Protein AF-0000000082431273 (afdb_homodimer)

Secondary structure (DSSP, 8-state):
-HHHHHHHHH----S-S-HHHHHHHHHHHHHHHHHTT--B-HHHHHHHHHHHS-GGGHHHHHHHHH-SSPPPHHHHHHHHHHHHHHHHHHHHHHHHHHHS--------------------------HHHHHHHHHHHHHTT-/-HHHHHHHHH----S-S-HHHHHHHHHHHHHHHHHTT--B-HHHHHHHHHHHS-GGGHHHHHHHHH-SSPPPHHHHHHHHHHHHHHHHHHHHHHHHHHHS-------------------------THHHHHHHHHHHHHTT-

InterPro domains:
  IPR061502 Copia/RE1/RE2-like, N-terminal domain [PF14223] (3-92)

Foldseek 3Di:
DVVLVVVLQPDADPLPDQLLVSLVVSVVSQVVCVVVVNHDDQLNSLVSSLVRYDPLCVVVSLVQVPDPDGDGSVRSSVSVRVSSVVSVVVVVVVVVVVPPPPPPPPPPVPPPPPDDDPPPPPPPPPPPPRPPVVVPVVPVVD/DVVLVVVLQPDADPLPDQLLVSLVVSVVSQVVCVVVVNHDDQLNSLVSSLVRYDPLCVVVSLVQVPDPDGDGSVRSSVSVRVSSVVSVVVVVVVVVVVPPPPPPPPPPVPDDDPDDDDPPPPPPPPPPPPPPVVVVVVPVVD

Nearest PDB structures (foldseek):
  7nlg-assembly2_C-2  TM=7.685E-01  e=4.180E-03  Saccharomyces cerevisiae
  7nli-assembly1_B  TM=8.379E-01  e=1.579E-02  Saccharomyces cerevisiae
  7lgc-assembly2_B  TM=6.791E-01  e=3.069E-02  Homo sapiens
  8rb3-assembly1_A  TM=7.401E-01  e=1.447E-01  Mus musculus
  7nlg-assembly2_C-2  TM=7.686E-01  e=3.545E-03  Saccharomyces cerevisiae

Radius of gyration: 30.54 Å; Cα contacts (8 Å, |Δi|>4): 148; chains: 2; bounding box: 56×118×48 Å

Organism: Cannabis sativa (NCBI:txid3483)

Sequence (284 aa):
MTTLLGSLMNMKYKGQGNVREYIMKMHHIVSRLRTLKIELSDDVLVLMVLLTLPPEFNQFKISYNCQKEKWTLNELISHCVQEEERLKKDKTESAHLATTPKDKGKKRKFENEAAKGPVQISTWTCEERLCQISRMACKERYMTTLLGSLMNMKYKGQGNVREYIMKMHHIVSRLRTLKIELSDDVLVLMVLLTLPPEFNQFKISYNCQKEKWTLNELISHCVQEEERLKKDKTESAHLATTPKDKGKKRKFENEAAKGPVQISTWTCEERLCQISRMACKERY

pLDDT: mean 74.7, std 28.32, range [23.23, 98.58]

Structure (mmCIF, N/CA/C/O backbone):
data_AF-0000000082431273-model_v1
#
loop_
_entity.id
_entity.type
_entity.pdbx_description
1 polymer 'Uncharacterized protein'
#
loop_
_atom_site.group_PDB
_atom_site.id
_atom_site.type_symbol
_atom_site.label_atom_id
_atom_site.label_alt_id
_atom_site.label_comp_id
_atom_site.label_asym_id
_atom_site.label_entity_id
_atom_site.label_seq_id
_atom_site.pdbx_PDB_ins_code
_atom_site.Cartn_x
_atom_site.Cartn_y
_atom_site.Cartn_z
_atom_site.occupancy
_atom_site.B_iso_or_equiv
_atom_site.auth_seq_id
_atom_site.auth_comp_id
_atom_site.auth_asym_id
_atom_site.auth_atom_id
_atom_site.pdbx_PDB_model_num
ATOM 1 N N . MET A 1 1 ? 3.819 12.392 -8.745 1 69.61 1 MET A N 1
ATOM 2 C CA . MET A 1 1 ? 4.482 11.194 -8.238 1 69.61 1 MET A CA 1
ATOM 3 C C . MET A 1 1 ? 3.592 10.46 -7.241 1 69.61 1 MET A C 1
ATOM 5 O O . MET A 1 1 ? 3.345 9.261 -7.387 1 69.61 1 MET A O 1
ATOM 9 N N . THR A 1 2 ? 2.865 11.136 -6.348 1 80.39 2 THR A N 1
ATOM 10 C CA . THR A 1 2 ? 2.054 10.482 -5.327 1 80.39 2 THR A CA 1
ATOM 11 C C . THR A 1 2 ? 0.841 9.8 -5.955 1 80.39 2 THR A C 1
ATOM 13 O O . THR A 1 2 ? 0.377 8.77 -5.462 1 80.39 2 THR A O 1
ATOM 16 N N . THR A 1 3 ? 0.461 10.184 -7.158 1 86.88 3 THR A N 1
ATOM 17 C CA . THR A 1 3 ? -0.775 9.674 -7.743 1 86.88 3 THR A CA 1
ATOM 18 C C . THR A 1 3 ? -0.593 8.238 -8.225 1 86.88 3 THR A C 1
ATOM 20 O O . THR A 1 3 ? -1.452 7.385 -7.99 1 86.88 3 THR A O 1
ATOM 23 N N . LEU A 1 4 ? 0.554 7.956 -8.794 1 93.88 4 LEU A N 1
ATOM 24 C CA . LEU A 1 4 ? 0.772 6.63 -9.361 1 93.88 4 LEU A CA 1
ATOM 25 C C . LEU A 1 4 ? 0.937 5.588 -8.259 1 93.88 4 LEU A C 1
ATOM 27 O O . LEU A 1 4 ? 0.352 4.505 -8.331 1 93.88 4 LEU A O 1
ATOM 31 N N . LEU A 1 5 ? 1.676 5.958 -7.249 1 95.32 5 LEU A N 1
ATOM 32 C CA . LEU A 1 5 ? 1.827 5.052 -6.116 1 95.32 5 LEU A CA 1
ATOM 33 C C . LEU A 1 5 ? 0.494 4.842 -5.406 1 95.32 5 LEU A C 1
ATOM 35 O O . LEU A 1 5 ? 0.173 3.725 -4.996 1 95.32 5 LEU A O 1
ATOM 39 N N . GLY A 1 6 ? -0.3 5.943 -5.278 1 95.64 6 GLY A N 1
ATOM 40 C CA . GLY A 1 6 ? -1.63 5.83 -4.701 1 95.64 6 GLY A CA 1
ATOM 41 C C . GLY A 1 6 ? -2.535 4.885 -5.47 1 95.64 6 GLY A C 1
ATOM 42 O O . GLY A 1 6 ? -3.271 4.098 -4.872 1 95.64 6 GLY A O 1
ATOM 43 N N . SER A 1 7 ? -2.5 4.943 -6.771 1 95.92 7 SER A N 1
ATOM 44 C CA . SER A 1 7 ? -3.285 4.045 -7.611 1 95.92 7 SER A CA 1
ATOM 45 C C . SER A 1 7 ? -2.897 2.588 -7.377 1 95.92 7 SER A C 1
ATOM 47 O O . SER A 1 7 ? -3.765 1.723 -7.246 1 95.92 7 SER A O 1
ATOM 49 N N . LEU A 1 8 ? -1.584 2.335 -7.307 1 97.16 8 LEU A N 1
ATOM 50 C CA . LEU A 1 8 ? -1.08 0.986 -7.073 1 97.16 8 LEU A CA 1
ATOM 51 C C . LEU A 1 8 ? -1.574 0.446 -5.735 1 97.16 8 LEU A C 1
ATOM 53 O O . LEU A 1 8 ? -2.064 -0.683 -5.659 1 97.16 8 LEU A O 1
ATOM 57 N N . MET A 1 9 ? -1.476 1.297 -4.706 1 94.72 9 MET A N 1
ATOM 58 C CA . MET A 1 9 ? -1.808 0.885 -3.345 1 94.72 9 MET A CA 1
ATOM 59 C C . MET A 1 9 ? -3.308 0.647 -3.199 1 94.72 9 MET A C 1
ATOM 61 O O . MET A 1 9 ? -3.739 -0.097 -2.316 1 94.72 9 MET A O 1
ATOM 65 N N . ASN A 1 10 ? -4.086 1.183 -4.088 1 94.82 10 ASN A N 1
ATOM 66 C CA . ASN A 1 10 ? -5.538 1.103 -3.971 1 94.82 10 ASN A CA 1
ATOM 67 C C . ASN A 1 10 ? -6.119 0.048 -4.907 1 94.82 10 ASN A C 1
ATOM 69 O O . ASN A 1 10 ? -7.328 -0.189 -4.909 1 94.82 10 ASN A O 1
ATOM 73 N N . MET A 1 11 ? -5.337 -0.563 -5.689 1 96.14 11 MET A N 1
ATOM 74 C CA . MET A 1 11 ? -5.816 -1.594 -6.606 1 96.14 11 MET A CA 1
ATOM 75 C C . MET A 1 11 ? -6.327 -2.809 -5.84 1 96.14 11 MET A C 1
ATOM 77 O O . MET A 1 11 ? -5.735 -3.21 -4.837 1 96.14 11 MET A O 1
ATOM 81 N N . LYS A 1 12 ? -7.375 -3.407 -6.361 1 96.01 12 LYS A N 1
ATOM 82 C CA . LYS A 1 12 ? -7.959 -4.631 -5.819 1 96.01 12 LYS A CA 1
ATOM 83 C C . LYS A 1 12 ? -8.426 -5.559 -6.937 1 96.01 12 LYS A C 1
ATOM 85 O O . LYS A 1 12 ? -8.984 -5.103 -7.937 1 96.01 12 LYS A O 1
ATOM 90 N N . TYR A 1 13 ? -8.233 -6.789 -6.729 1 96.82 13 TYR A N 1
ATOM 91 C CA . TYR A 1 13 ? -8.786 -7.788 -7.636 1 96.82 13 TYR A CA 1
ATOM 92 C C . TYR A 1 13 ? -10.172 -8.23 -7.181 1 96.82 13 TYR A C 1
ATOM 94 O O . TYR A 1 13 ? -10.332 -8.753 -6.076 1 96.82 13 TYR A O 1
ATOM 102 N N . LYS A 1 14 ? -11.218 -8.068 -7.976 1 92.23 14 LYS A N 1
ATOM 103 C CA . LYS A 1 14 ? -12.6 -8.327 -7.583 1 92.23 14 LYS A CA 1
ATOM 104 C C . LYS A 1 14 ? -13.058 -9.703 -8.058 1 92.23 14 LYS A C 1
ATOM 106 O O . LYS A 1 14 ? -14.242 -10.033 -7.969 1 92.23 14 LYS A O 1
ATOM 111 N N . GLY A 1 15 ? -12.169 -10.478 -8.518 1 86.81 15 GLY A N 1
ATOM 112 C CA . GLY A 1 15 ? -12.543 -11.824 -8.922 1 86.81 15 GLY A CA 1
ATOM 113 C C . GLY A 1 15 ? -13.19 -11.878 -10.293 1 86.81 15 GLY A C 1
ATOM 114 O O . GLY A 1 15 ? -13.696 -12.923 -10.706 1 86.81 15 GLY A O 1
ATOM 115 N N . GLN A 1 16 ? -13.273 -10.718 -10.834 1 84.45 16 GLN A N 1
ATOM 116 C CA . GLN A 1 16 ? -13.841 -10.635 -12.175 1 84.45 16 GLN A CA 1
ATOM 117 C C . GLN A 1 16 ? -12.747 -10.471 -13.227 1 84.45 16 GLN A C 1
ATOM 119 O O . GLN A 1 16 ? -11.724 -9.832 -12.971 1 84.45 16 GLN A O 1
ATOM 124 N N . GLY A 1 17 ? -12.834 -11.279 -14.267 1 86.47 17 GLY A N 1
ATOM 125 C CA . GLY A 1 17 ? -11.87 -11.138 -15.347 1 86.47 17 GLY A CA 1
ATOM 126 C C . GLY A 1 17 ? -10.727 -12.132 -15.258 1 86.47 17 GLY A C 1
ATOM 127 O O . GLY A 1 17 ? -10.909 -13.255 -14.785 1 86.47 17 GLY A O 1
ATOM 128 N N . ASN A 1 18 ? -9.582 -11.755 -15.823 1 94.48 18 ASN A N 1
ATOM 129 C CA . ASN A 1 18 ? -8.37 -12.564 -15.897 1 94.48 18 ASN A CA 1
ATOM 130 C C . ASN A 1 18 ? -7.321 -12.094 -14.894 1 94.48 18 ASN A C 1
ATOM 132 O O . ASN A 1 18 ? -6.873 -10.947 -14.948 1 94.48 18 ASN A O 1
ATOM 136 N N . VAL A 1 19 ? -6.984 -12.957 -13.942 1 97.49 19 VAL A N 1
ATOM 137 C CA . VAL A 1 19 ? -6.047 -12.623 -12.874 1 97.49 19 VAL A CA 1
ATOM 138 C C . VAL A 1 19 ? -4.685 -12.278 -13.471 1 97.49 19 VAL A C 1
ATOM 140 O O . VAL A 1 19 ? -3.971 -11.418 -12.95 1 97.49 19 VAL A O 1
ATOM 143 N N . ARG A 1 20 ? -4.265 -12.968 -14.532 1 97.68 20 ARG A N 1
ATOM 144 C CA . ARG A 1 20 ? -3.002 -12.66 -15.196 1 97.68 20 ARG A CA 1
ATOM 145 C C . ARG A 1 20 ? -2.976 -11.214 -15.679 1 97.68 20 ARG A C 1
ATOM 147 O O . ARG A 1 20 ? -1.985 -10.507 -15.484 1 97.68 20 ARG A O 1
ATOM 154 N N . GLU A 1 21 ? -4.025 -10.741 -16.313 1 97.29 21 GLU A N 1
ATOM 155 C CA . GLU A 1 21 ? -4.119 -9.369 -16.801 1 97.29 21 GLU A CA 1
ATOM 156 C C . GLU A 1 21 ? -4.046 -8.368 -15.651 1 97.29 21 GLU A C 1
ATOM 158 O O . GLU A 1 21 ? -3.407 -7.321 -15.772 1 97.29 21 GLU A O 1
ATOM 163 N N . TYR A 1 22 ? -4.756 -8.673 -14.605 1 98.04 22 TYR A N 1
ATOM 164 C CA . TYR A 1 22 ? -4.752 -7.824 -13.42 1 98.04 22 TYR A CA 1
ATOM 165 C C . TYR A 1 22 ? -3.338 -7.651 -12.878 1 98.04 22 TYR A C 1
ATOM 167 O O . TYR A 1 22 ? -2.895 -6.527 -12.629 1 98.04 22 TYR A O 1
ATOM 175 N N . ILE A 1 23 ? -2.578 -8.759 -12.727 1 98.57 23 ILE A N 1
ATOM 176 C CA . ILE A 1 23 ? -1.227 -8.732 -12.177 1 98.57 23 ILE A CA 1
ATOM 177 C C . ILE A 1 23 ? -0.3 -7.973 -13.123 1 98.57 23 ILE A C 1
ATOM 179 O O . ILE A 1 23 ? 0.569 -7.219 -12.679 1 98.57 23 ILE A O 1
ATOM 183 N N . MET A 1 24 ? -0.495 -8.146 -14.399 1 98.05 24 MET A N 1
ATOM 184 C CA . MET A 1 24 ? 0.324 -7.446 -15.385 1 98.05 24 MET A CA 1
ATOM 185 C C . MET A 1 24 ? 0.082 -5.942 -15.324 1 98.05 24 MET A C 1
ATOM 187 O O . MET A 1 24 ? 1.002 -5.151 -15.542 1 98.05 24 MET A O 1
ATOM 191 N N . LYS A 1 25 ? -1.161 -5.561 -15.072 1 97.9 25 LYS A N 1
ATOM 192 C CA . LYS A 1 25 ? -1.462 -4.145 -14.883 1 97.9 25 LYS A CA 1
ATOM 193 C C . LYS A 1 25 ? -0.701 -3.576 -13.688 1 97.9 25 LYS A C 1
ATOM 195 O O . LYS A 1 25 ? -0.125 -2.49 -13.773 1 97.9 25 LYS A O 1
ATOM 200 N N . MET A 1 26 ? -0.697 -4.308 -12.545 1 98.29 26 MET A N 1
ATOM 201 C CA . MET A 1 26 ? 0.074 -3.89 -11.378 1 98.29 26 MET A CA 1
ATOM 202 C C . MET A 1 26 ? 1.558 -3.788 -11.714 1 98.29 26 MET A C 1
ATOM 204 O O . MET A 1 26 ? 2.219 -2.819 -11.338 1 98.29 26 MET A O 1
ATOM 208 N N . HIS A 1 27 ? 2.059 -4.775 -12.405 1 98.43 27 HIS A N 1
ATOM 209 C CA . HIS A 1 27 ? 3.464 -4.807 -12.795 1 98.43 27 HIS A CA 1
ATOM 210 C C . HIS A 1 27 ? 3.822 -3.605 -13.662 1 98.43 27 HIS A C 1
ATOM 212 O O . HIS A 1 27 ? 4.905 -3.032 -13.52 1 98.43 27 HIS A O 1
ATOM 218 N N . HIS A 1 28 ? 2.897 -3.232 -14.537 1 98.11 28 HIS A N 1
ATOM 219 C CA . HIS A 1 28 ? 3.112 -2.081 -15.405 1 98.11 28 HIS A CA 1
ATOM 220 C C . HIS A 1 28 ? 3.195 -0.79 -14.598 1 98.11 28 HIS A C 1
ATOM 222 O O . HIS A 1 28 ? 4.044 0.063 -14.868 1 98.11 28 HIS A O 1
ATOM 228 N N . ILE A 1 29 ? 2.344 -0.627 -13.672 1 98 29 ILE A N 1
ATOM 229 C CA . ILE A 1 29 ? 2.381 0.553 -12.815 1 98 29 ILE A CA 1
ATOM 230 C C . ILE A 1 29 ? 3.706 0.6 -12.058 1 98 29 ILE A C 1
ATOM 232 O O . ILE A 1 29 ? 4.34 1.654 -11.969 1 98 29 ILE A O 1
ATOM 236 N N . VAL A 1 30 ? 4.169 -0.558 -11.565 1 97.55 30 VAL A N 1
ATOM 237 C CA . VAL A 1 30 ? 5.429 -0.627 -10.833 1 97.55 30 VAL A CA 1
ATOM 238 C C . VAL A 1 30 ? 6.586 -0.251 -11.757 1 97.55 30 VAL A C 1
ATOM 240 O O . VAL A 1 30 ? 7.514 0.45 -11.347 1 97.55 30 VAL A O 1
ATOM 243 N N . SER A 1 31 ? 6.533 -0.697 -12.951 1 97.27 31 SER A N 1
ATOM 244 C CA . SER A 1 31 ? 7.563 -0.361 -13.928 1 97.27 31 SER A CA 1
ATOM 245 C C . SER A 1 31 ? 7.605 1.14 -14.192 1 97.27 31 SER A C 1
ATOM 247 O O . SER A 1 31 ? 8.684 1.724 -14.317 1 97.27 31 SER A O 1
ATOM 249 N N . ARG A 1 32 ? 6.465 1.752 -14.264 1 96.61 32 ARG A N 1
ATOM 250 C CA . ARG A 1 32 ? 6.383 3.197 -14.454 1 96.61 32 ARG A CA 1
ATOM 251 C C . ARG A 1 32 ? 6.92 3.94 -13.235 1 96.61 32 ARG A C 1
ATOM 253 O O . ARG A 1 32 ? 7.578 4.973 -13.372 1 96.61 32 ARG A O 1
ATOM 260 N N . LEU A 1 33 ? 6.657 3.414 -12.082 1 96.08 33 LEU A N 1
ATOM 261 C CA . LEU A 1 33 ? 7.185 3.995 -10.853 1 96.08 33 LEU A CA 1
ATOM 262 C C . LEU A 1 33 ? 8.709 3.956 -10.843 1 96.08 33 LEU A C 1
ATOM 264 O O . LEU A 1 33 ? 9.356 4.921 -10.43 1 96.08 33 LEU A O 1
ATOM 268 N N . ARG A 1 34 ? 9.29 2.889 -11.324 1 94.85 34 ARG A N 1
ATOM 269 C CA . ARG A 1 34 ? 10.741 2.738 -11.383 1 94.85 34 ARG A CA 1
ATOM 270 C C . ARG A 1 34 ? 11.364 3.792 -12.291 1 94.85 34 ARG A C 1
ATOM 272 O O . ARG A 1 34 ? 12.467 4.275 -12.024 1 94.85 34 ARG A O 1
ATOM 279 N N . THR A 1 35 ? 10.662 4.152 -13.348 1 95 35 THR A N 1
ATOM 280 C CA . THR A 1 35 ? 11.151 5.195 -14.243 1 95 35 THR A CA 1
ATOM 281 C C . THR A 1 35 ? 11.159 6.55 -13.541 1 95 35 THR A C 1
ATOM 283 O O . THR A 1 35 ? 11.888 7.459 -13.943 1 95 35 THR A O 1
ATOM 286 N N . LEU A 1 36 ? 10.333 6.677 -12.504 1 91.52 36 LEU A N 1
ATOM 287 C CA . LEU A 1 36 ? 10.264 7.894 -11.703 1 91.52 36 LEU A CA 1
ATOM 288 C C . LEU A 1 36 ? 11.162 7.787 -10.475 1 91.52 36 LEU A C 1
ATOM 290 O O . LEU A 1 36 ? 11.025 8.569 -9.531 1 91.52 36 LEU A O 1
ATOM 294 N N . LYS A 1 37 ? 12.017 6.673 -10.439 1 91.95 37 LYS A N 1
ATOM 295 C CA . LYS A 1 37 ? 13.021 6.439 -9.405 1 91.95 37 LYS A CA 1
ATOM 296 C C . LYS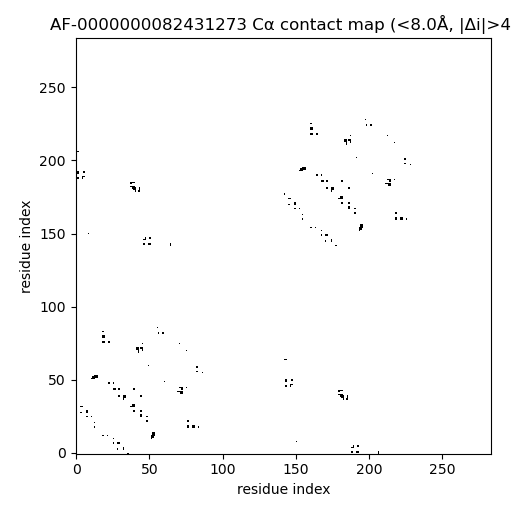 A 1 37 ? 12.37 6.007 -8.094 1 91.95 37 LYS A C 1
ATOM 298 O O . LYS A 1 37 ? 12.918 6.241 -7.015 1 91.95 37 LYS A O 1
ATOM 303 N N . ILE A 1 38 ? 11.151 5.562 -8.149 1 93.19 38 ILE A N 1
ATOM 304 C CA . ILE A 1 38 ? 10.483 4.897 -7.035 1 93.19 38 ILE A CA 1
ATOM 305 C C . ILE A 1 38 ? 10.633 3.383 -7.173 1 93.19 38 ILE A C 1
ATOM 307 O O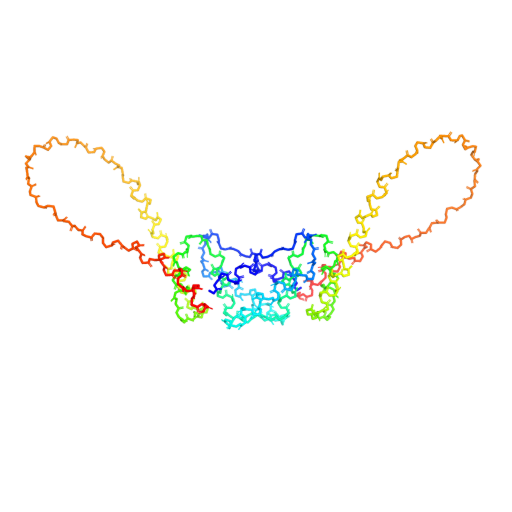 . ILE A 1 38 ? 9.921 2.752 -7.958 1 93.19 38 ILE A O 1
ATOM 311 N N . GLU A 1 39 ? 11.492 2.89 -6.356 1 92.86 39 GLU A N 1
ATOM 312 C CA . GLU A 1 39 ? 11.868 1.494 -6.556 1 92.86 39 GLU A CA 1
ATOM 313 C C . GLU A 1 39 ? 11.068 0.571 -5.641 1 92.86 39 GLU A C 1
ATOM 315 O O . GLU A 1 39 ? 11.183 0.652 -4.416 1 92.86 39 GLU A O 1
ATOM 320 N N . LEU A 1 40 ? 10.252 -0.219 -6.185 1 94.93 40 LEU A N 1
ATOM 321 C CA . LEU A 1 40 ? 9.557 -1.329 -5.541 1 94.93 40 LEU A CA 1
ATOM 322 C C . LEU A 1 40 ? 10.081 -2.667 -6.052 1 94.93 40 LEU A C 1
ATOM 324 O O . LEU A 1 40 ? 10.12 -2.903 -7.261 1 94.93 40 LEU A O 1
ATOM 328 N N . SER A 1 41 ? 10.507 -3.478 -5.196 1 94.49 41 SER A N 1
ATOM 329 C CA . SER A 1 41 ? 11.038 -4.778 -5.593 1 94.49 41 SER A CA 1
ATOM 330 C C . SER A 1 41 ? 9.93 -5.696 -6.1 1 94.49 41 SER A C 1
ATOM 332 O O . SER A 1 41 ? 8.755 -5.489 -5.79 1 94.49 41 SER A O 1
ATOM 334 N N . ASP A 1 42 ? 10.398 -6.691 -6.802 1 94.19 42 ASP A N 1
ATOM 335 C CA . ASP A 1 42 ? 9.44 -7.685 -7.276 1 94.19 42 ASP A CA 1
ATOM 336 C C . ASP A 1 42 ? 8.842 -8.47 -6.111 1 94.19 42 ASP A C 1
ATOM 338 O O . ASP A 1 42 ? 7.683 -8.886 -6.167 1 94.19 42 ASP A O 1
ATOM 342 N N . ASP A 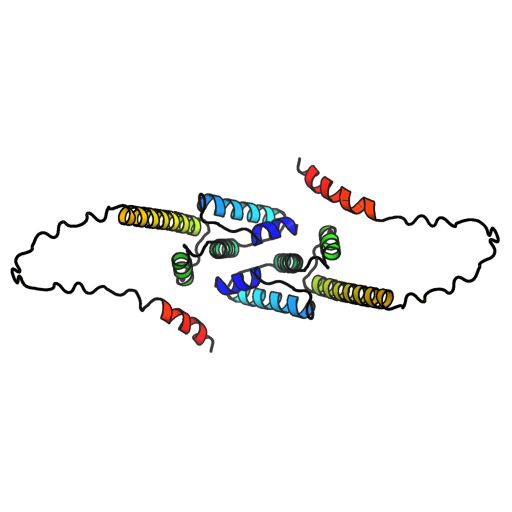1 43 ? 9.604 -8.617 -5.066 1 94.2 43 ASP A N 1
ATOM 343 C CA . ASP A 1 43 ? 9.109 -9.289 -3.869 1 94.2 43 ASP A CA 1
ATOM 344 C C . ASP A 1 43 ? 7.939 -8.524 -3.253 1 94.2 43 ASP A C 1
ATOM 346 O O . ASP A 1 43 ? 6.945 -9.126 -2.841 1 94.2 43 ASP A O 1
ATOM 350 N N . VAL A 1 44 ? 8.077 -7.238 -3.24 1 96.08 44 VAL A N 1
ATOM 351 C CA . VAL A 1 44 ? 7.018 -6.394 -2.699 1 96.08 44 VAL A CA 1
ATOM 352 C C . VAL A 1 44 ? 5.787 -6.468 -3.6 1 96.08 44 VAL A C 1
ATOM 354 O O . VAL A 1 44 ? 4.657 -6.555 -3.113 1 96.08 44 VAL A O 1
ATOM 357 N N . LEU A 1 45 ? 5.978 -6.476 -4.893 1 97.26 45 LEU A N 1
ATOM 358 C CA . LEU A 1 45 ? 4.871 -6.591 -5.836 1 97.26 45 LEU A CA 1
ATOM 359 C C . LEU A 1 45 ? 4.116 -7.901 -5.631 1 97.26 45 LEU A C 1
ATOM 361 O O . LEU A 1 45 ? 2.883 -7.917 -5.622 1 97.26 45 LEU A O 1
ATOM 365 N N . VAL A 1 46 ? 4.83 -8.974 -5.455 1 97.36 46 VAL A N 1
ATOM 366 C CA . VAL A 1 46 ? 4.227 -10.283 -5.229 1 97.36 46 VAL A CA 1
ATOM 367 C C . VAL A 1 46 ? 3.336 -10.235 -3.989 1 97.36 46 VAL A C 1
ATOM 369 O O . VAL A 1 46 ? 2.189 -10.687 -4.023 1 97.36 46 VAL A O 1
ATOM 372 N N . LEU A 1 47 ? 3.857 -9.715 -2.944 1 96.45 47 LEU A N 1
ATOM 373 C CA . LEU A 1 47 ? 3.106 -9.607 -1.698 1 96.45 47 LEU A CA 1
ATOM 374 C C . LEU A 1 47 ? 1.892 -8.701 -1.871 1 96.45 47 LEU A C 1
ATOM 376 O O . LEU A 1 47 ? 0.811 -8.998 -1.358 1 96.45 47 LEU A O 1
ATOM 380 N N . MET A 1 48 ? 2.072 -7.653 -2.613 1 97.44 48 MET A N 1
ATOM 381 C CA . MET A 1 48 ? 0.96 -6.738 -2.857 1 97.44 48 MET A CA 1
ATOM 382 C C . MET A 1 48 ? -0.156 -7.432 -3.631 1 97.44 48 MET A C 1
ATOM 384 O O . MET A 1 48 ? -1.335 -7.257 -3.321 1 97.44 48 MET A O 1
ATOM 388 N N . VAL A 1 49 ? 0.203 -8.148 -4.642 1 98 49 VAL A N 1
ATOM 389 C CA . VAL A 1 49 ? -0.788 -8.901 -5.403 1 98 49 VAL A CA 1
ATOM 390 C C . VAL A 1 49 ? -1.572 -9.818 -4.466 1 98 49 VAL A C 1
ATOM 392 O O . VAL A 1 49 ? -2.805 -9.834 -4.491 1 98 49 VAL A O 1
ATOM 395 N N . LEU A 1 50 ? -0.903 -10.542 -3.615 1 97 50 LEU A N 1
ATOM 396 C CA . LEU A 1 50 ? -1.533 -11.471 -2.683 1 97 50 LEU A CA 1
ATOM 397 C C . LEU A 1 50 ? -2.515 -10.744 -1.77 1 97 50 LEU A C 1
ATOM 399 O O . LEU A 1 50 ? -3.604 -11.252 -1.492 1 97 50 LEU A O 1
ATOM 403 N N . LEU A 1 51 ? -2.167 -9.577 -1.382 1 95.93 51 LEU A N 1
ATOM 404 C CA . LEU A 1 51 ? -2.983 -8.8 -0.455 1 95.93 51 LEU A CA 1
ATOM 405 C C . LEU A 1 51 ? -4.243 -8.285 -1.141 1 95.93 51 LEU A C 1
ATOM 407 O O . LEU A 1 51 ? -5.23 -7.962 -0.475 1 95.93 51 LEU A O 1
ATOM 411 N N . THR A 1 52 ? -4.238 -8.195 -2.461 1 96.99 52 THR A N 1
ATOM 412 C CA . THR A 1 52 ? -5.357 -7.613 -3.195 1 96.99 52 THR A CA 1
ATOM 413 C C . THR A 1 52 ? -6.346 -8.694 -3.621 1 96.99 52 THR A C 1
ATOM 415 O O . THR A 1 52 ? -7.446 -8.388 -4.084 1 96.99 52 THR A O 1
ATOM 418 N N . LEU A 1 53 ? -6.003 -9.917 -3.505 1 97.06 53 LEU A N 1
ATOM 419 C CA . LEU A 1 53 ? -6.863 -11.025 -3.908 1 97.06 53 LEU A CA 1
ATOM 420 C C . LEU A 1 53 ? -8.021 -11.198 -2.931 1 97.06 53 LEU A C 1
ATOM 422 O O . LEU A 1 53 ? -7.842 -11.058 -1.719 1 97.06 53 LEU A O 1
ATOM 426 N N . PRO A 1 54 ? -9.198 -11.513 -3.409 1 96.02 54 PRO A N 1
ATOM 427 C CA . PRO A 1 54 ? -10.384 -11.666 -2.563 1 96.02 54 PRO A CA 1
ATOM 428 C C . PRO A 1 54 ? -10.328 -12.917 -1.689 1 96.02 54 PRO A C 1
ATOM 430 O O . PRO A 1 54 ? -9.418 -13.737 -1.836 1 96.02 54 PRO A O 1
ATOM 433 N N . PRO A 1 55 ? -11.252 -13.098 -0.782 1 95.39 55 PRO A N 1
ATOM 434 C CA . PRO A 1 55 ? -11.245 -14.186 0.199 1 95.39 55 PRO A CA 1
ATOM 435 C C . PRO A 1 55 ? -11.306 -15.567 -0.451 1 95.39 55 PRO A C 1
ATOM 437 O O . PRO A 1 55 ? -10.858 -16.552 0.142 1 95.39 55 PRO A O 1
ATOM 440 N N . GLU A 1 56 ? -11.814 -15.656 -1.643 1 94.47 56 GLU A N 1
ATOM 441 C CA . GLU A 1 56 ? -11.856 -16.934 -2.347 1 94.47 56 GLU A CA 1
ATOM 442 C C . GLU A 1 56 ? -10.455 -17.513 -2.523 1 94.47 56 GLU A C 1
ATOM 444 O O . GLU A 1 56 ? -10.297 -18.719 -2.723 1 94.47 56 GLU A O 1
ATOM 449 N N . PHE A 1 57 ? -9.445 -16.629 -2.395 1 95.62 57 PHE A N 1
ATOM 450 C CA . PHE A 1 57 ? -8.062 -17.047 -2.595 1 95.62 57 PHE A CA 1
ATOM 451 C C . PHE A 1 57 ? -7.369 -17.281 -1.259 1 95.62 57 PHE A C 1
ATOM 453 O O . PHE A 1 57 ? -6.142 -17.389 -1.2 1 95.62 57 PHE A O 1
ATOM 460 N N . ASN A 1 58 ? -8.035 -17.356 -0.161 1 95.18 58 ASN A N 1
ATOM 461 C CA . ASN A 1 58 ? -7.407 -17.411 1.154 1 95.18 58 ASN A CA 1
ATOM 462 C C . ASN A 1 58 ? -6.554 -18.666 1.316 1 95.18 58 ASN A C 1
ATOM 464 O O . ASN A 1 58 ? -5.479 -18.618 1.917 1 95.18 58 ASN A O 1
ATOM 468 N N . GLN A 1 59 ? -7.075 -19.813 0.832 1 93.6 59 GLN A N 1
ATOM 469 C CA . GLN A 1 59 ? -6.274 -21.031 0.886 1 93.6 59 GLN A CA 1
ATOM 470 C C . GLN A 1 59 ? -4.976 -20.871 0.099 1 93.6 59 GLN A C 1
ATOM 472 O O . GLN A 1 59 ? -3.923 -21.352 0.522 1 93.6 59 GLN A O 1
ATOM 477 N N . PHE A 1 60 ? -5.065 -20.263 -1.009 1 95.51 60 PHE A N 1
ATOM 478 C CA . PHE A 1 60 ? -3.917 -19.955 -1.854 1 95.51 60 PHE A CA 1
ATOM 479 C C . PHE A 1 60 ? -2.91 -19.09 -1.105 1 95.51 60 PHE A C 1
ATOM 481 O O . PHE A 1 60 ? -1.708 -19.365 -1.131 1 95.51 60 PHE A O 1
ATOM 488 N N . LYS A 1 61 ? -3.35 -18.063 -0.442 1 94.63 61 LYS A N 1
ATOM 489 C CA . LYS A 1 61 ? -2.5 -17.164 0.333 1 94.63 61 LYS A CA 1
ATOM 490 C C . LYS A 1 61 ? -1.812 -17.907 1.475 1 94.63 61 LYS A C 1
ATOM 492 O O . LYS A 1 61 ? -0.631 -17.68 1.748 1 94.63 61 LYS A O 1
ATOM 497 N N . ILE A 1 62 ? -2.541 -18.762 2.132 1 92.94 62 ILE A N 1
ATOM 498 C CA . ILE A 1 62 ? -1.99 -19.562 3.22 1 92.94 62 ILE A CA 1
ATOM 499 C C . ILE A 1 62 ? -0.881 -20.466 2.686 1 92.94 62 ILE A C 1
ATOM 501 O O . ILE A 1 62 ? 0.183 -20.582 3.299 1 92.94 62 ILE A O 1
ATOM 505 N N . SER A 1 63 ? -1.132 -21.09 1.504 1 92.65 63 SER A N 1
ATOM 506 C CA . SER A 1 63 ? -0.125 -21.932 0.865 1 92.65 63 SER A CA 1
ATOM 507 C C . SER A 1 63 ? 1.161 -21.155 0.604 1 92.65 63 SER A C 1
ATOM 509 O O . SER A 1 63 ? 2.259 -21.665 0.837 1 92.65 63 SER A O 1
ATOM 511 N N . TYR A 1 64 ? 1.005 -19.956 0.162 1 94.31 64 TYR A N 1
ATOM 512 C CA . TYR A 1 64 ? 2.181 -19.127 -0.077 1 94.31 64 TYR A CA 1
ATOM 513 C C . TYR A 1 64 ? 2.941 -18.872 1.219 1 94.31 64 TYR A C 1
ATOM 515 O O . TYR A 1 64 ? 4.17 -18.966 1.254 1 94.31 64 TYR A O 1
ATOM 523 N N . ASN A 1 65 ? 2.256 -18.512 2.246 1 88.9 65 ASN A N 1
ATOM 524 C CA . ASN A 1 65 ? 2.883 -18.179 3.52 1 88.9 65 ASN A CA 1
ATOM 525 C C . ASN A 1 65 ? 3.595 -19.385 4.126 1 88.9 65 ASN A C 1
ATOM 527 O O . ASN A 1 65 ? 4.535 -19.229 4.907 1 88.9 65 ASN A O 1
ATOM 531 N N . CYS A 1 66 ? 3.204 -20.535 3.686 1 87.35 66 CYS A N 1
ATOM 532 C CA . CYS A 1 66 ? 3.772 -21.764 4.228 1 87.35 66 CYS A CA 1
ATOM 533 C C . CYS A 1 66 ? 4.984 -22.209 3.418 1 87.35 66 CYS A C 1
ATOM 535 O O . CYS A 1 66 ? 5.727 -23.097 3.84 1 87.35 66 CYS A O 1
ATOM 537 N N . GLN A 1 67 ? 5.123 -21.551 2.402 1 86.54 67 GLN A N 1
ATOM 538 C CA . GLN A 1 67 ? 6.251 -21.896 1.542 1 86.54 67 GLN A CA 1
ATOM 539 C C . GLN A 1 67 ? 7.546 -21.276 2.059 1 86.54 67 GLN A C 1
ATOM 541 O O . GLN A 1 67 ? 7.551 -20.136 2.53 1 86.54 67 GLN A O 1
ATOM 546 N N . LYS A 1 68 ? 8.6 -21.942 1.925 1 84.82 68 LYS A N 1
ATOM 547 C CA . LYS A 1 68 ? 9.902 -21.462 2.38 1 84.82 68 LYS A CA 1
ATOM 548 C C . LYS A 1 68 ? 10.513 -20.492 1.374 1 84.82 68 LYS A C 1
ATOM 550 O O . LYS A 1 68 ? 11.095 -19.475 1.758 1 84.82 68 LYS A O 1
ATOM 555 N N . GLU A 1 69 ? 10.303 -20.881 0.08 1 89.8 69 GLU A N 1
ATOM 556 C CA . GLU A 1 69 ? 10.9 -20.059 -0.969 1 89.8 69 GLU A CA 1
ATOM 557 C C . GLU A 1 69 ? 9.912 -19.016 -1.483 1 89.8 69 GLU A C 1
ATOM 559 O O . GLU A 1 69 ? 8.723 -19.303 -1.638 1 89.8 69 GLU A O 1
ATOM 564 N N . LYS A 1 70 ? 10.422 -17.865 -1.766 1 91.25 70 LYS A N 1
ATOM 565 C CA . LYS A 1 70 ? 9.616 -16.802 -2.36 1 91.25 70 LYS A CA 1
ATOM 566 C C . LYS A 1 70 ? 9.39 -17.051 -3.848 1 91.25 70 LYS A C 1
ATOM 568 O O . LYS A 1 70 ? 10.294 -17.507 -4.552 1 91.25 70 LYS A O 1
ATOM 573 N N . TRP A 1 71 ? 8.166 -16.756 -4.266 1 94.9 71 TRP A N 1
ATOM 574 C CA . TRP A 1 71 ? 7.848 -16.888 -5.684 1 94.9 71 TRP A CA 1
ATOM 575 C C . TRP A 1 71 ? 8.372 -15.693 -6.473 1 94.9 71 TRP A C 1
ATOM 577 O O . TRP A 1 71 ? 8.351 -14.561 -5.985 1 94.9 71 TRP A O 1
ATOM 587 N N . THR A 1 72 ? 8.835 -15.961 -7.699 1 96.4 72 THR A N 1
ATOM 588 C CA . THR A 1 72 ? 8.987 -14.895 -8.684 1 96.4 72 THR A CA 1
ATOM 589 C C . THR A 1 72 ? 7.624 -14.406 -9.166 1 96.4 72 THR A C 1
ATOM 591 O O . THR A 1 72 ? 6.606 -15.062 -8.936 1 96.4 72 THR A O 1
ATOM 594 N N . LEU A 1 73 ? 7.642 -13.371 -9.868 1 97.51 73 LEU A N 1
ATOM 595 C CA . LEU A 1 73 ? 6.397 -12.844 -10.415 1 97.51 73 LEU A CA 1
ATOM 596 C C . LEU A 1 73 ? 5.768 -13.837 -11.388 1 97.51 73 LEU A C 1
ATOM 598 O O . LEU A 1 73 ? 4.552 -14.041 -11.374 1 97.51 73 LEU A O 1
ATOM 602 N N . ASN A 1 74 ? 6.573 -14.479 -12.249 1 97.97 74 ASN A N 1
ATOM 603 C CA . ASN A 1 74 ? 6.066 -15.451 -13.211 1 97.97 74 ASN A CA 1
ATOM 604 C C . ASN A 1 74 ? 5.477 -16.675 -12.514 1 97.97 74 ASN A C 1
ATOM 606 O O . ASN A 1 74 ? 4.45 -17.203 -12.942 1 97.97 74 ASN A O 1
ATOM 610 N N . GLU A 1 75 ? 6.122 -17.127 -11.468 1 97.35 75 GLU A N 1
ATOM 611 C CA . GLU A 1 75 ? 5.584 -18.235 -10.684 1 97.35 75 GLU A CA 1
ATOM 612 C C . GLU A 1 75 ? 4.257 -17.856 -10.033 1 97.35 75 GLU A C 1
ATOM 614 O O . GLU A 1 75 ? 3.302 -18.636 -10.057 1 97.35 75 GLU A O 1
ATOM 619 N N . LEU A 1 76 ? 4.188 -16.667 -9.472 1 97.86 76 LEU A N 1
ATOM 620 C CA . LEU A 1 76 ? 2.944 -16.187 -8.88 1 97.86 76 LEU A CA 1
ATOM 621 C C . LEU A 1 76 ? 1.817 -16.188 -9.908 1 97.86 76 LEU A C 1
ATOM 623 O O . LEU A 1 76 ? 0.714 -16.661 -9.626 1 97.86 76 LEU A O 1
ATOM 627 N N . ILE A 1 77 ? 2.091 -15.645 -11.088 1 98.37 77 ILE A N 1
ATOM 628 C CA . ILE A 1 77 ? 1.094 -15.59 -12.152 1 98.37 77 ILE A CA 1
ATOM 629 C C . ILE A 1 77 ? 0.6 -16.999 -12.47 1 98.37 77 ILE A C 1
ATOM 631 O O . ILE A 1 77 ? -0.607 -17.243 -12.526 1 98.37 77 ILE A O 1
ATOM 635 N N . SER A 1 78 ? 1.534 -17.921 -12.642 1 98.22 78 SER A N 1
ATOM 636 C CA . SER A 1 78 ? 1.184 -19.301 -12.964 1 98.22 78 SER A CA 1
ATOM 637 C C . SER A 1 78 ? 0.292 -19.911 -11.888 1 98.22 78 SER A C 1
ATOM 639 O O . SER A 1 78 ? -0.736 -20.516 -12.196 1 98.22 78 SER A O 1
ATOM 641 N N . HIS A 1 79 ? 0.661 -19.712 -10.6 1 97.63 79 HIS A N 1
ATOM 642 C CA . HIS A 1 79 ? -0.108 -20.258 -9.487 1 97.63 79 HIS A CA 1
ATOM 643 C C . HIS A 1 79 ? -1.481 -19.599 -9.391 1 97.63 79 HIS A C 1
ATOM 645 O O . HIS A 1 79 ? -2.478 -20.27 -9.115 1 97.63 79 HIS A O 1
ATOM 651 N N . CYS A 1 80 ? -1.57 -18.322 -9.645 1 98.01 80 CYS A N 1
ATOM 652 C CA . CYS A 1 80 ? -2.837 -17.601 -9.58 1 98.01 80 CYS A CA 1
ATOM 653 C C . CYS A 1 80 ? -3.783 -18.059 -10.684 1 98.01 80 CYS A C 1
ATOM 655 O O . CYS A 1 80 ? -4.979 -18.236 -10.448 1 98.01 80 CYS A O 1
ATOM 657 N N . VAL A 1 81 ? -3.206 -18.258 -11.901 1 97.78 81 VAL A N 1
ATOM 658 C CA . VAL A 1 81 ? -4.008 -18.727 -13.026 1 97.78 81 VAL A CA 1
ATOM 659 C C . VAL A 1 81 ? -4.563 -20.117 -12.722 1 97.78 81 VAL A C 1
ATOM 661 O O . VAL A 1 81 ? -5.737 -20.393 -12.98 1 97.78 81 VAL A O 1
ATOM 664 N N . GLN A 1 82 ? -3.751 -20.972 -12.178 1 97.08 82 GLN A N 1
ATOM 665 C CA . GLN A 1 82 ? -4.186 -22.309 -11.789 1 97.08 82 GLN A CA 1
ATOM 666 C C . GLN A 1 82 ? -5.279 -22.244 -10.726 1 97.08 82 GLN A C 1
ATOM 668 O O . GLN A 1 82 ? -6.271 -22.972 -10.803 1 97.08 82 GLN A O 1
ATOM 673 N N . GLU A 1 83 ? -5.072 -21.387 -9.702 1 96.87 83 GLU A N 1
ATOM 674 C CA . GLU A 1 83 ? -6.051 -21.229 -8.629 1 96.87 83 GLU A CA 1
ATOM 675 C C . GLU A 1 83 ? -7.367 -20.668 -9.161 1 96.87 83 GLU A C 1
ATOM 677 O O . GLU A 1 83 ? -8.444 -21.092 -8.738 1 96.87 83 GLU A O 1
ATOM 682 N N . GLU A 1 84 ? -7.26 -19.752 -10.046 1 96.15 84 GLU A N 1
ATOM 683 C CA . GLU A 1 84 ? -8.45 -19.183 -10.671 1 96.15 84 GLU A CA 1
ATOM 684 C C . GLU A 1 84 ? -9.258 -20.255 -11.397 1 96.15 84 GLU A C 1
ATOM 686 O O . GLU A 1 84 ? -10.487 -20.283 -11.304 1 96.15 84 GLU A O 1
ATOM 691 N N . GLU A 1 85 ? -8.585 -21.145 -12.176 1 95.18 85 GLU A N 1
ATOM 692 C CA . GLU A 1 85 ? -9.237 -22.247 -12.877 1 95.18 85 GLU A CA 1
ATOM 693 C C . GLU A 1 85 ? -9.907 -23.206 -11.898 1 95.18 85 GLU A C 1
ATOM 695 O O . GLU A 1 85 ? -11.021 -23.673 -12.142 1 95.18 85 GLU A O 1
ATOM 700 N N . ARG A 1 86 ? -9.194 -23.486 -10.828 1 94.88 86 ARG A N 1
ATOM 701 C CA . ARG A 1 86 ? -9.746 -24.358 -9.797 1 94.88 86 ARG A CA 1
ATOM 702 C C . ARG A 1 86 ? -11.03 -23.775 -9.216 1 94.88 86 ARG A C 1
ATOM 704 O O . ARG A 1 86 ? -12.026 -24.486 -9.06 1 94.88 86 ARG A O 1
ATOM 711 N N . LEU A 1 87 ? -11.05 -22.459 -8.891 1 93.36 87 LEU A N 1
ATOM 712 C CA . LEU A 1 87 ? -12.198 -21.772 -8.308 1 93.36 87 LEU A CA 1
ATOM 713 C C . LEU A 1 87 ? -13.375 -21.762 -9.277 1 93.36 87 LEU A C 1
ATOM 715 O O . LEU A 1 87 ? -14.529 -21.882 -8.86 1 93.36 87 LEU A O 1
ATOM 719 N N . LYS A 1 88 ? -13.105 -21.593 -10.55 1 91.56 88 LYS A N 1
ATOM 720 C CA . LYS A 1 88 ? -14.152 -21.63 -11.566 1 91.56 88 LYS A CA 1
ATOM 721 C C . LYS A 1 88 ? -14.805 -23.008 -11.632 1 91.56 88 LYS A C 1
ATOM 723 O O . LYS A 1 88 ? -16.024 -23.117 -11.781 1 91.56 88 LYS A O 1
ATOM 728 N N . LYS A 1 89 ? -14.01 -24.05 -11.579 1 91.33 89 LYS A N 1
ATOM 729 C CA . LYS A 1 89 ? -14.516 -25.419 -11.61 1 91.33 89 LYS A CA 1
ATOM 730 C C . LYS A 1 89 ? -15.381 -25.713 -10.388 1 91.33 89 LYS A C 1
ATOM 732 O O . LYS A 1 89 ? -16.405 -26.392 -10.494 1 91.33 89 LYS A O 1
ATOM 737 N N . ASP A 1 90 ? -14.993 -25.185 -9.227 1 88.36 90 ASP A N 1
ATOM 738 C CA . ASP A 1 90 ? -15.755 -25.378 -7.997 1 88.36 90 ASP A CA 1
ATOM 739 C C . ASP A 1 90 ? -17.117 -24.694 -8.082 1 88.36 90 ASP A C 1
ATOM 741 O O . ASP A 1 90 ? -18.114 -25.217 -7.58 1 88.36 90 ASP A O 1
ATOM 745 N N . LYS A 1 91 ? -17.237 -23.553 -8.648 1 84.04 91 LYS A N 1
ATOM 746 C CA . LYS A 1 91 ? -18.495 -22.826 -8.799 1 84.04 91 LYS A CA 1
ATOM 747 C C . LYS A 1 91 ? -19.423 -23.534 -9.782 1 84.04 91 LYS A C 1
ATOM 749 O O . LYS A 1 91 ? -20.639 -23.569 -9.58 1 84.04 91 LYS A O 1
ATOM 754 N N . THR A 1 92 ? -18.841 -24.111 -10.854 1 83.77 92 THR A N 1
ATOM 755 C CA . THR A 1 92 ? -19.631 -24.838 -11.841 1 83.77 92 THR A CA 1
ATOM 756 C C . THR A 1 92 ? -20.178 -26.133 -11.249 1 83.77 92 THR A C 1
ATOM 758 O O . THR A 1 92 ? -21.329 -26.498 -11.497 1 83.77 92 THR A O 1
ATOM 761 N N . GLU A 1 93 ? -19.409 -26.742 -10.496 1 80.91 93 GLU A N 1
ATOM 762 C CA . GLU A 1 93 ? -19.843 -27.988 -9.872 1 80.91 93 GLU A CA 1
ATOM 763 C C . GLU A 1 93 ? -20.935 -27.736 -8.837 1 80.91 93 GLU A C 1
ATOM 765 O O . GLU A 1 93 ? -21.896 -28.503 -8.741 1 80.91 93 GLU A O 1
ATOM 770 N N . SER A 1 94 ? -20.851 -26.63 -8.109 1 75.32 94 SER A N 1
ATOM 771 C CA . SER A 1 94 ? -21.872 -26.298 -7.121 1 75.32 94 SER A CA 1
ATOM 772 C C . SER A 1 94 ? -23.183 -25.901 -7.792 1 75.32 94 SER A C 1
ATOM 774 O O . SER A 1 94 ? -24.264 -26.219 -7.292 1 75.32 94 SER A O 1
ATOM 776 N N . ALA A 1 95 ? -23.085 -25.326 -8.885 1 75 95 ALA A N 1
ATOM 777 C CA . ALA A 1 95 ? -24.283 -24.937 -9.623 1 75 95 ALA A CA 1
ATOM 778 C C . ALA A 1 95 ? -24.988 -26.159 -10.207 1 75 95 ALA A C 1
ATOM 780 O O . ALA A 1 95 ? -26.22 -26.213 -10.243 1 75 95 ALA A O 1
ATOM 781 N N . HIS A 1 96 ? -24.273 -27.193 -10.742 1 78.53 96 HIS A N 1
ATOM 782 C CA . HIS A 1 96 ? -24.836 -28.425 -11.284 1 78.53 96 HIS A CA 1
ATOM 783 C C . HIS A 1 96 ? -25.503 -29.253 -10.191 1 78.53 96 HIS A C 1
ATOM 785 O O . HIS A 1 96 ? -26.566 -29.838 -10.411 1 78.53 96 HIS A O 1
ATOM 791 N N . LEU A 1 97 ? -24.918 -29.328 -9.044 1 71.56 97 LEU A N 1
ATOM 792 C CA . LEU A 1 97 ? -25.501 -30.082 -7.94 1 71.56 97 LEU A CA 1
ATOM 793 C C . LEU A 1 97 ? -26.797 -29.434 -7.464 1 71.56 97 LEU A C 1
ATOM 795 O O . LEU A 1 97 ? -27.736 -30.13 -7.07 1 71.56 97 LEU A O 1
ATOM 799 N N . ALA A 1 98 ? -26.819 -28.157 -7.631 1 67.87 98 ALA A N 1
ATOM 800 C CA . ALA A 1 98 ? -28.022 -27.462 -7.182 1 67.87 98 ALA A CA 1
ATOM 801 C C . ALA A 1 98 ? -29.157 -27.624 -8.189 1 67.87 98 ALA A C 1
ATOM 803 O O . ALA A 1 98 ? -30.333 -27.525 -7.831 1 67.87 98 ALA A O 1
ATOM 804 N N . THR A 1 99 ? -28.858 -27.877 -9.504 1 65.57 99 THR A N 1
ATOM 805 C CA . THR A 1 99 ? -29.889 -27.987 -10.53 1 65.57 99 THR A CA 1
ATOM 806 C C . THR A 1 99 ? -30.344 -29.436 -10.686 1 65.57 99 THR A C 1
ATOM 808 O O . THR A 1 99 ? -31.147 -29.748 -11.568 1 65.57 99 THR A O 1
ATOM 811 N N . THR A 1 100 ? -29.641 -30.316 -10.149 1 60.17 100 THR A N 1
ATOM 812 C CA . THR A 1 100 ? -30.186 -31.665 -10.251 1 60.17 100 THR A CA 1
ATOM 813 C C . THR A 1 100 ? -31.548 -31.752 -9.567 1 60.17 100 THR A C 1
ATOM 815 O O . THR A 1 100 ? -31.672 -31.446 -8.38 1 60.17 100 THR A O 1
ATOM 818 N N . PRO A 1 101 ? -32.569 -31.629 -10.32 1 57.52 101 PRO A N 1
ATOM 819 C CA . PRO A 1 101 ? -33.893 -31.773 -9.71 1 57.52 101 PRO A CA 1
ATOM 820 C C . PRO A 1 101 ? -33.939 -32.874 -8.653 1 57.52 101 PRO A C 1
ATOM 822 O O . PRO A 1 101 ? -33.381 -33.955 -8.858 1 57.52 101 PRO A O 1
ATOM 825 N N . LYS A 1 102 ? -34.03 -32.396 -7.484 1 50.59 102 LYS A N 1
ATOM 826 C CA . LYS A 1 102 ? -34.407 -33.43 -6.525 1 50.59 102 LYS A CA 1
ATOM 827 C C . LYS A 1 102 ? -35.487 -34.343 -7.097 1 50.59 102 LYS A C 1
ATOM 829 O O . LYS A 1 102 ? -36.624 -33.915 -7.303 1 50.59 102 LYS A O 1
ATOM 834 N N . ASP A 1 103 ? -35.237 -35.125 -8.119 1 42.25 103 ASP A N 1
ATOM 835 C CA . ASP A 1 103 ? -36.276 -36.099 -8.439 1 42.25 103 ASP A CA 1
ATOM 836 C C . ASP A 1 103 ? -36.964 -36.604 -7.172 1 42.25 103 ASP A C 1
ATOM 838 O O . ASP A 1 103 ? -36.3 -37.064 -6.241 1 42.25 103 ASP A O 1
ATOM 842 N N . LYS A 1 104 ? -38.02 -35.977 -6.81 1 46.04 104 LYS A N 1
ATOM 8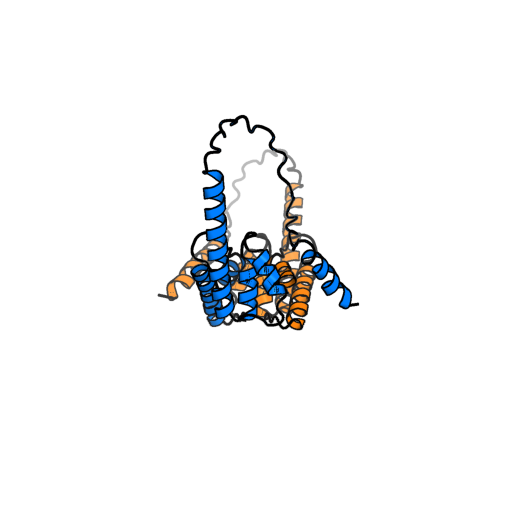43 C CA . LYS A 1 104 ? -38.88 -36.616 -5.817 1 46.04 104 LYS A CA 1
ATOM 844 C C . LYS A 1 104 ? -38.816 -38.136 -5.932 1 46.04 104 LYS A C 1
ATOM 846 O O . LYS A 1 104 ? -39.147 -38.7 -6.977 1 46.04 104 LYS A O 1
ATOM 851 N N . GLY A 1 105 ? -37.799 -38.741 -5.457 1 40.41 105 GLY A N 1
ATOM 852 C CA . GLY A 1 105 ? -37.794 -40.19 -5.333 1 40.41 105 GLY A CA 1
ATOM 853 C C . GLY A 1 105 ? -39.18 -40.776 -5.141 1 40.41 105 GLY A C 1
ATOM 854 O O . GLY A 1 105 ? -39.934 -40.33 -4.274 1 40.41 105 GLY A O 1
ATOM 855 N N . LYS A 1 106 ? -39.819 -41.112 -6.166 1 42.35 106 LYS A N 1
ATOM 856 C CA . LYS A 1 106 ? -40.883 -42.049 -5.82 1 42.35 106 LYS A CA 1
ATOM 857 C C . LYS A 1 106 ? -40.434 -43.011 -4.724 1 42.35 106 LYS A C 1
ATOM 859 O O . LYS A 1 106 ? -39.375 -43.634 -4.833 1 42.35 106 LYS A O 1
ATOM 864 N N . LYS A 1 107 ? -40.949 -42.696 -3.51 1 39.84 107 LYS A N 1
ATOM 865 C CA . LYS A 1 107 ? -40.877 -43.695 -2.448 1 39.84 107 LYS A CA 1
ATOM 866 C C . LYS A 1 107 ? -41.05 -45.104 -3.006 1 39.84 107 LYS A C 1
ATOM 868 O O . LYS A 1 107 ? -42.158 -45.498 -3.379 1 39.84 107 LYS A O 1
ATOM 873 N N . ARG A 1 108 ? -40.194 -45.624 -3.853 1 35.1 108 ARG A N 1
ATOM 874 C CA . ARG A 1 108 ? -40.369 -47.068 -3.972 1 35.1 108 ARG A CA 1
ATOM 875 C C . ARG A 1 108 ? -40.365 -47.735 -2.601 1 35.1 108 ARG A C 1
ATOM 877 O O . ARG A 1 108 ? -39.582 -47.361 -1.725 1 35.1 108 ARG A O 1
ATOM 884 N N . LYS A 1 1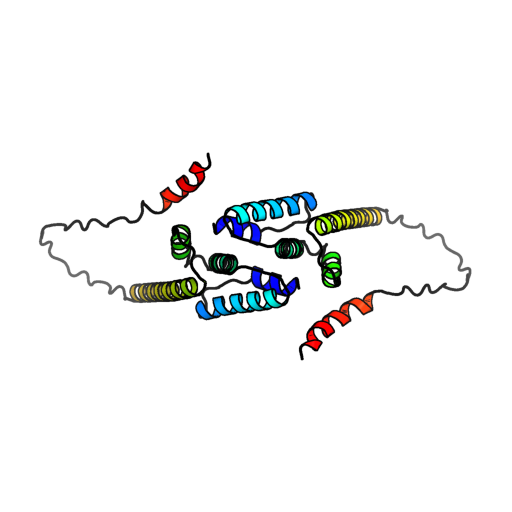09 ? -41.494 -48.213 -2.147 1 37.24 109 LYS A N 1
ATOM 885 C CA . LYS A 1 109 ? -41.635 -49.132 -1.021 1 37.24 109 LYS A CA 1
ATOM 886 C C . LYS A 1 109 ? -40.476 -50.123 -0.971 1 37.24 109 LYS A C 1
ATOM 888 O O . LYS A 1 109 ? -40.374 -51.01 -1.822 1 37.24 109 LYS A O 1
ATOM 893 N N . PHE A 1 110 ? -39.246 -49.767 -0.681 1 33.48 110 PHE A N 1
ATOM 894 C CA . PHE A 1 110 ? -38.161 -50.68 -0.341 1 33.48 110 PHE A CA 1
ATOM 895 C C . PHE A 1 110 ? -38.607 -51.683 0.716 1 33.48 110 PHE A C 1
ATOM 897 O O . PHE A 1 110 ? -39.048 -51.295 1.8 1 33.48 110 PHE A O 1
ATOM 904 N N . GLU A 1 111 ? -39.246 -52.833 0.305 1 33.8 111 GLU A N 1
ATOM 905 C CA . G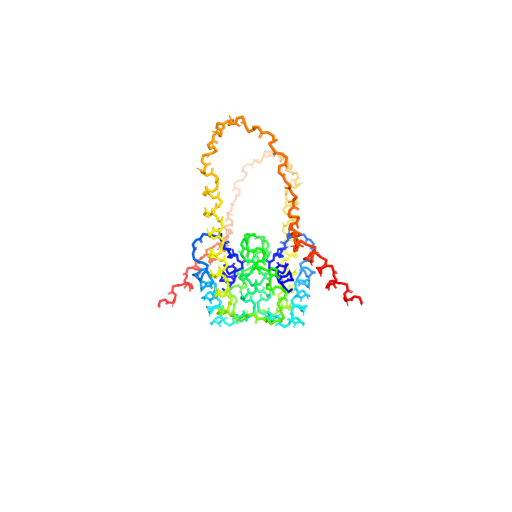LU A 1 111 ? -39.134 -53.997 1.18 1 33.8 111 GLU A CA 1
ATOM 906 C C . GLU A 1 111 ? -37.728 -54.119 1.76 1 33.8 111 GLU A C 1
ATOM 908 O O . GLU A 1 111 ? -36.741 -53.854 1.07 1 33.8 111 GLU A O 1
ATOM 913 N N . ASN A 1 112 ? -37.619 -54.05 3.092 1 30.5 112 ASN A N 1
ATOM 914 C CA . ASN A 1 112 ? -36.595 -54.09 4.13 1 30.5 112 ASN A CA 1
ATOM 915 C C . ASN A 1 112 ? -35.551 -55.167 3.846 1 30.5 112 ASN A C 1
ATOM 917 O O . ASN A 1 112 ? -35.739 -56.33 4.206 1 30.5 112 ASN A O 1
ATOM 921 N N . GLU A 1 113 ? -35.193 -55.574 2.622 1 27.32 113 GLU A N 1
ATOM 922 C CA . GLU A 1 113 ? -34.184 -56.588 2.912 1 27.32 113 GLU A CA 1
ATOM 923 C C . GLU A 1 113 ? -32.98 -55.979 3.626 1 27.32 113 GLU A C 1
ATOM 925 O O . GLU A 1 113 ? -32.562 -54.864 3.308 1 27.32 113 GLU A O 1
ATOM 930 N N . ALA A 1 114 ? -32.567 -56.493 4.762 1 29.06 114 ALA A N 1
ATOM 931 C CA . ALA A 1 114 ? -31.582 -56.366 5.833 1 29.06 114 ALA A CA 1
ATOM 932 C C . ALA A 1 114 ? -30.162 -56.34 5.273 1 29.06 114 ALA A C 1
ATOM 934 O O . ALA A 1 114 ? -29.219 -56.776 5.936 1 29.06 114 ALA A O 1
ATOM 935 N N . ALA A 1 115 ? -29.936 -56.111 3.882 1 27.36 115 ALA A N 1
ATOM 936 C CA . ALA A 1 115 ? -28.543 -56.471 3.627 1 27.36 115 ALA A CA 1
ATOM 937 C C . ALA A 1 115 ? -27.594 -55.598 4.443 1 27.36 115 ALA A C 1
ATOM 939 O O . ALA A 1 115 ? -27.932 -54.467 4.801 1 27.36 115 ALA A O 1
ATOM 940 N N . LYS A 1 116 ? -26.317 -56.148 4.641 1 28.9 116 LYS A N 1
ATOM 941 C CA . LYS A 1 116 ? -25.15 -56.084 5.517 1 28.9 116 LYS A CA 1
ATOM 942 C C . LYS A 1 116 ? -24.471 -54.72 5.428 1 28.9 116 LYS A C 1
ATOM 944 O O . LYS A 1 116 ? -24.857 -53.88 4.612 1 28.9 116 LYS A O 1
ATOM 949 N N . GLY A 1 117 ? -23.119 -54.726 5.25 1 27.19 117 GLY A N 1
ATOM 950 C CA . GLY A 1 117 ? -21.939 -54.298 5.985 1 27.19 117 GLY A CA 1
ATOM 951 C C . GLY A 1 117 ? -21.472 -52.906 5.605 1 27.19 117 GLY A C 1
ATOM 952 O O . GLY A 1 117 ? -21.528 -52.525 4.434 1 27.19 117 GLY A O 1
ATOM 953 N N . PRO A 1 118 ? -21.587 -51.914 6.562 1 30.08 118 PRO A N 1
ATOM 954 C CA . PRO A 1 118 ? -21.299 -50.481 6.478 1 30.08 118 PRO A CA 1
ATOM 955 C C . PRO A 1 118 ? -19.842 -50.191 6.128 1 30.08 118 PRO A C 1
ATOM 957 O O . PRO A 1 118 ? -18.932 -50.685 6.798 1 30.08 118 PRO A O 1
ATOM 960 N N . VAL A 1 119 ? -19.361 -50.154 4.859 1 29.47 119 VAL A N 1
ATOM 961 C CA . VAL A 1 119 ? -17.99 -49.738 4.579 1 29.47 119 VAL A CA 1
ATOM 962 C C . VAL A 1 119 ? -17.756 -48.331 5.125 1 29.47 119 VAL A C 1
ATOM 964 O O . VAL A 1 119 ? -18.532 -47.413 4.846 1 29.47 119 VAL A O 1
ATOM 967 N N . GLN A 1 120 ? -17.255 -48.194 6.352 1 27.05 120 GLN A N 1
ATOM 968 C CA . GLN A 1 120 ? -16.827 -46.999 7.072 1 27.05 120 GLN A CA 1
ATOM 969 C C . GLN A 1 120 ? -15.756 -46.241 6.293 1 27.05 120 GLN A C 1
ATOM 971 O O . GLN A 1 120 ? -14.651 -46.75 6.091 1 27.05 120 GLN A O 1
ATOM 976 N N . ILE A 1 121 ? -16.01 -45.618 5.143 1 29.16 121 ILE A N 1
ATOM 977 C CA . ILE A 1 121 ? -14.981 -44.8 4.511 1 29.16 121 ILE A CA 1
ATOM 978 C C . ILE A 1 121 ? -14.543 -43.692 5.466 1 29.16 121 ILE A C 1
ATOM 980 O O . ILE A 1 121 ? -15.372 -42.922 5.955 1 29.16 121 ILE A O 1
ATOM 984 N N . SER A 1 122 ? -13.393 -43.885 6.173 1 26.75 122 SER A N 1
ATOM 985 C CA . SER A 1 122 ? -12.632 -42.964 7.011 1 26.75 122 SER A CA 1
ATOM 986 C C . SER A 1 122 ? -12.323 -41.668 6.268 1 26.75 122 SER A C 1
ATOM 988 O O . SER A 1 122 ? -11.755 -41.694 5.174 1 26.75 122 SER A O 1
ATOM 990 N N . THR A 1 123 ? -13.273 -40.791 6.237 1 29.32 123 THR A N 1
ATOM 991 C CA . THR A 1 123 ? -13.104 -39.414 5.788 1 29.32 123 THR A CA 1
ATOM 992 C C . THR A 1 123 ? -11.903 -38.766 6.472 1 29.32 123 THR A C 1
ATOM 994 O O . THR A 1 123 ? -11.822 -38.739 7.701 1 29.32 123 THR A O 1
ATOM 997 N N . TRP A 1 124 ? -10.722 -38.908 5.839 1 28.45 124 TRP A N 1
ATOM 998 C CA . TRP A 1 124 ? -9.486 -38.208 6.174 1 28.45 124 TRP A CA 1
ATOM 999 C C . TRP A 1 124 ? -9.738 -36.714 6.352 1 28.45 124 TRP A C 1
ATOM 1001 O O . TRP A 1 124 ? -10.182 -36.037 5.422 1 28.45 124 TRP A O 1
ATOM 1011 N N . THR A 1 125 ? -10.241 -36.389 7.541 1 26.72 125 THR A N 1
ATOM 1012 C CA . THR A 1 125 ? -10.459 -35.034 8.037 1 26.72 125 THR A CA 1
ATOM 1013 C C . THR A 1 125 ? -9.193 -34.195 7.893 1 26.72 125 THR A C 1
ATOM 1015 O O . THR A 1 125 ? -8.17 -34.494 8.512 1 26.72 125 THR A O 1
ATOM 1018 N N . CYS A 1 126 ? -8.883 -33.683 6.725 1 30.04 126 CYS A N 1
ATOM 1019 C CA . CYS A 1 126 ? -7.908 -32.605 6.599 1 30.04 126 CYS A CA 1
ATOM 1020 C C . CYS A 1 126 ? -8.229 -31.465 7.558 1 30.04 126 CYS A C 1
ATOM 1022 O O . CYS A 1 126 ? -7.576 -30.42 7.527 1 30.04 126 CYS A O 1
ATOM 1024 N N . GLU A 1 127 ? -9.24 -31.524 8.377 1 28.93 127 GLU A N 1
ATOM 1025 C CA . GLU A 1 127 ? -9.532 -30.333 9.168 1 28.93 127 GLU A CA 1
ATOM 1026 C C . GLU A 1 127 ? -8.318 -29.899 9.983 1 28.93 127 GLU A C 1
ATOM 1028 O O . GLU A 1 127 ? -8.205 -28.733 10.367 1 28.93 127 GLU A O 1
ATOM 1033 N N . GLU A 1 128 ? -7.732 -30.862 10.752 1 30.4 128 GLU A N 1
ATOM 1034 C CA . GLU A 1 128 ? -6.997 -30.426 11.935 1 30.4 128 GLU A CA 1
ATOM 1035 C C . GLU A 1 128 ? -5.766 -29.609 11.55 1 30.4 128 GLU A C 1
ATOM 1037 O O . GLU A 1 128 ? -5.228 -28.864 12.371 1 30.4 128 GLU A O 1
ATOM 1042 N N . ARG A 1 129 ? -5.041 -30.032 10.525 1 28.55 129 ARG A N 1
ATOM 1043 C CA . ARG A 1 129 ? -3.669 -29.534 10.497 1 28.55 129 ARG A CA 1
ATOM 1044 C C . ARG A 1 129 ? -3.636 -28.04 10.195 1 28.55 129 ARG A C 1
ATOM 1046 O O . ARG A 1 129 ? -2.575 -27.413 10.251 1 28.55 129 ARG A O 1
ATOM 1053 N N . LEU A 1 130 ? -4.652 -27.603 9.557 1 32.44 130 LEU A N 1
ATOM 1054 C CA . LEU A 1 130 ? -4.342 -26.273 9.044 1 32.44 130 LEU A CA 1
ATOM 1055 C C . LEU A 1 130 ? -4.117 -25.288 10.187 1 32.44 130 LEU A C 1
ATOM 1057 O O . LEU A 1 130 ? -3.262 -24.405 10.092 1 32.44 130 LEU A O 1
ATOM 1061 N N . CYS A 1 131 ? -5.111 -25.228 11.129 1 32.71 131 CYS A N 1
ATOM 1062 C CA . CYS A 1 131 ? -5.17 -24.014 11.936 1 32.71 131 CYS A CA 1
ATOM 1063 C C . CYS A 1 131 ? -4.006 -23.954 12.917 1 32.71 131 CYS A C 1
ATOM 1065 O O . CYS A 1 131 ? -3.784 -22.927 13.562 1 32.71 131 CYS A O 1
ATOM 1067 N N . GLN A 1 132 ? -3.524 -25.155 13.386 1 28.65 132 GLN A N 1
ATOM 1068 C CA . GLN A 1 132 ? -2.698 -25.058 14.585 1 28.65 132 GLN A CA 1
ATOM 1069 C C . GLN A 1 132 ? -1.408 -24.291 14.304 1 28.65 132 GLN A C 1
ATOM 1071 O O . GLN A 1 132 ? -0.799 -23.735 15.219 1 28.65 132 GLN A O 1
ATOM 1076 N N . ILE A 1 133 ? -0.856 -24.557 13.138 1 32.93 133 ILE A N 1
ATOM 1077 C CA . ILE A 1 133 ? 0.515 -24.079 13.004 1 32.93 133 ILE A CA 1
ATOM 1078 C C . ILE A 1 133 ? 0.534 -22.552 13.026 1 32.93 133 ILE A C 1
ATOM 1080 O O . ILE A 1 133 ? 1.596 -21.94 13.158 1 32.93 133 ILE A O 1
ATOM 1084 N N . SER A 1 134 ? -0.542 -21.93 12.747 1 32.22 134 SER A N 1
ATOM 1085 C CA . SER A 1 134 ? -0.342 -20.485 12.796 1 32.22 134 SER A CA 1
ATOM 1086 C C . SER A 1 134 ? 0.019 -20.025 14.204 1 32.22 134 SER A C 1
ATOM 1088 O O . SER A 1 134 ? 0.299 -18.845 14.425 1 32.22 134 SER A O 1
ATOM 1090 N N . ARG A 1 135 ? -0.331 -20.792 15.221 1 29.22 135 ARG A N 1
ATOM 1091 C CA . ARG A 1 135 ? 0.036 -20.323 16.553 1 29.22 135 ARG A CA 1
ATOM 1092 C C . ARG A 1 135 ? 1.55 -20.319 16.735 1 29.22 135 ARG A C 1
ATOM 1094 O O . ARG A 1 135 ? 2.084 -19.535 17.521 1 29.22 135 ARG A O 1
ATOM 1101 N N . MET A 1 136 ? 2.208 -21.446 16.359 1 31.17 136 MET A N 1
ATOM 1102 C CA . MET A 1 136 ? 3.596 -21.621 16.778 1 31.17 136 MET A CA 1
ATOM 1103 C C . MET A 1 136 ? 4.509 -20.631 16.062 1 31.17 136 MET A C 1
ATOM 1105 O O . MET A 1 136 ? 5.639 -20.398 16.495 1 31.17 136 MET A O 1
ATOM 1109 N N . ALA A 1 137 ? 4.268 -20.322 14.87 1 32.28 137 ALA A N 1
ATOM 1110 C CA . ALA A 1 137 ? 5.291 -19.45 14.3 1 32.28 137 ALA A CA 1
ATOM 1111 C C . ALA A 1 137 ? 5.378 -18.133 15.065 1 32.28 137 ALA A C 1
ATOM 1113 O O . ALA A 1 137 ? 6.394 -17.437 15.003 1 32.28 137 ALA A O 1
ATOM 1114 N N . CYS A 1 138 ? 4.277 -17.719 15.754 1 30.8 138 CYS A N 1
ATOM 1115 C CA . CYS A 1 138 ? 4.514 -16.507 16.531 1 30.8 138 CYS A CA 1
ATOM 1116 C C . CYS A 1 138 ? 5.361 -16.805 17.762 1 30.8 138 CYS A C 1
ATOM 1118 O O . CYS A 1 138 ? 5.849 -15.886 18.422 1 30.8 138 CYS A O 1
ATOM 1120 N N . LYS A 1 139 ? 5.324 -17.978 18.452 1 29.17 139 LYS A N 1
ATOM 1121 C CA . LYS A 1 139 ? 5.967 -18.107 19.756 1 29.17 139 LYS A CA 1
ATOM 1122 C C . LYS A 1 139 ? 7.487 -18.142 19.62 1 29.17 139 LYS A C 1
ATOM 1124 O O . LYS A 1 139 ? 8.205 -18.174 20.621 1 29.17 139 LYS A O 1
ATOM 1129 N N . GLU A 1 140 ? 8.034 -18.706 18.527 1 28.54 140 GLU A N 1
ATOM 1130 C CA . GLU A 1 140 ? 9.47 -18.902 18.7 1 28.54 140 GLU A CA 1
ATOM 1131 C C . GLU A 1 140 ? 10.195 -17.568 18.855 1 28.54 140 GLU A C 1
ATOM 1133 O O . GLU A 1 140 ? 11.425 -17.528 18.917 1 28.54 140 GLU A O 1
ATOM 1138 N N . ARG A 1 141 ? 9.533 -16.363 18.607 1 26.01 141 ARG A N 1
ATOM 1139 C CA . ARG A 1 141 ? 10.529 -15.33 18.872 1 26.01 141 ARG A CA 1
ATOM 1140 C C . ARG A 1 141 ? 10.71 -15.115 20.37 1 26.01 141 ARG A C 1
ATOM 1142 O O . ARG A 1 141 ? 11.323 -14.133 20.793 1 26.01 141 ARG A O 1
ATOM 1149 N N . TYR A 1 142 ? 10.046 -15.937 21.251 1 23.64 142 TYR A N 1
ATOM 1150 C CA . TYR A 1 142 ? 10.702 -15.683 22.529 1 23.64 142 TYR A CA 1
ATOM 1151 C C . TYR A 1 142 ? 11.995 -16.481 22.645 1 23.64 142 TYR A C 1
ATOM 1153 O O . TYR A 1 142 ? 12.073 -17.621 22.181 1 23.64 142 TYR A O 1
ATOM 1161 N N . MET B 1 1 ? 4.56 -13.218 6.561 1 69.53 1 MET B N 1
ATOM 1162 C CA . MET B 1 1 ? 5.179 -12.137 5.8 1 69.53 1 MET B CA 1
ATOM 1163 C C . MET B 1 1 ? 4.12 -11.206 5.218 1 69.53 1 MET B C 1
ATOM 1165 O O . MET B 1 1 ? 4.18 -9.991 5.414 1 69.53 1 MET B O 1
ATOM 1169 N N . THR B 1 2 ? 2.988 -11.701 4.713 1 79.93 2 THR B N 1
ATOM 1170 C CA . THR B 1 2 ? 1.98 -10.861 4.075 1 79.93 2 THR B CA 1
ATOM 1171 C C . THR B 1 2 ? 1.261 -9.999 5.109 1 79.93 2 THR B C 1
ATOM 1173 O O . THR B 1 2 ? 0.826 -8.887 4.804 1 79.93 2 THR B O 1
ATOM 1176 N N . THR B 1 3 ? 1.344 -10.355 6.37 1 86.54 3 THR B N 1
ATOM 1177 C CA . THR B 1 3 ? 0.552 -9.658 7.377 1 86.54 3 THR B CA 1
ATOM 1178 C C . THR B 1 3 ? 1.16 -8.294 7.694 1 86.54 3 THR B C 1
ATOM 1180 O O . THR B 1 3 ? 0.443 -7.295 7.78 1 86.54 3 THR B O 1
ATOM 1183 N N . LEU B 1 4 ? 2.472 -8.224 7.752 1 93.77 4 LEU B N 1
ATOM 1184 C CA . LEU B 1 4 ? 3.124 -6.977 8.136 1 93.77 4 LEU B CA 1
ATOM 1185 C C . LEU B 1 4 ? 3.019 -5.943 7.02 1 93.77 4 LEU B C 1
ATOM 1187 O O . LEU B 1 4 ? 2.712 -4.776 7.275 1 93.77 4 LEU B O 1
ATOM 1191 N N . LEU B 1 5 ? 3.21 -6.409 5.811 1 95.31 5 LEU B N 1
ATOM 1192 C CA . LEU B 1 5 ? 3.058 -5.504 4.677 1 95.31 5 LEU B CA 1
ATOM 1193 C C . LEU B 1 5 ? 1.612 -5.037 4.545 1 95.31 5 LEU B C 1
ATOM 1195 O O . LEU B 1 5 ? 1.357 -3.867 4.252 1 95.31 5 LEU B O 1
ATOM 1199 N N . GLY B 1 6 ? 0.657 -5.97 4.786 1 95.64 6 GLY B N 1
ATOM 1200 C CA . GLY B 1 6 ? -0.751 -5.605 4.78 1 95.64 6 GLY B CA 1
ATOM 1201 C C . GLY B 1 6 ? -1.095 -4.54 5.805 1 95.64 6 GLY B C 1
ATOM 1202 O O . GLY B 1 6 ? -1.86 -3.618 5.516 1 95.64 6 GLY B O 1
ATOM 1203 N N . SER B 1 7 ? -0.556 -4.643 6.987 1 95.95 7 SER B N 1
ATOM 1204 C CA . SER B 1 7 ? -0.77 -3.647 8.032 1 95.95 7 SER B CA 1
ATOM 1205 C C . SER B 1 7 ? -0.259 -2.276 7.601 1 95.95 7 SER B C 1
ATOM 1207 O O . SER B 1 7 ? -0.942 -1.267 7.788 1 95.95 7 SER B O 1
ATOM 1209 N N . LEU B 1 8 ? 0.937 -2.26 7.001 1 97.12 8 LEU B N 1
ATOM 1210 C CA . LEU B 1 8 ? 1.534 -1.016 6.528 1 97.12 8 LEU B CA 1
ATOM 1211 C C . LEU B 1 8 ? 0.653 -0.357 5.472 1 97.12 8 LEU B C 1
ATOM 1213 O O . LEU B 1 8 ? 0.384 0.845 5.544 1 97.12 8 LEU B O 1
ATOM 1217 N N . MET B 1 9 ? 0.175 -1.177 4.537 1 94.67 9 MET B N 1
ATOM 1218 C CA . MET B 1 9 ? -0.593 -0.674 3.402 1 94.67 9 MET B CA 1
ATOM 1219 C C . MET B 1 9 ? -1.958 -0.164 3.851 1 94.67 9 MET B C 1
ATOM 1221 O O . MET B 1 9 ? -2.571 0.661 3.172 1 94.67 9 MET B O 1
ATOM 1225 N N . ASN B 1 10 ? -2.397 -0.581 4.997 1 94.87 10 ASN B N 1
ATOM 1226 C CA . ASN B 1 10 ? -3.737 -0.237 5.461 1 94.87 10 ASN B CA 1
ATOM 1227 C C . ASN B 1 10 ? -3.701 0.873 6.507 1 94.87 10 ASN B C 1
ATOM 1229 O O . ASN B 1 10 ? -4.747 1.317 6.984 1 94.87 10 ASN B O 1
ATOM 1233 N N . MET B 1 11 ? -2.574 1.325 6.881 1 96.15 11 MET B N 1
ATOM 1234 C CA . MET B 1 11 ? -2.457 2.391 7.872 1 96.15 11 MET B CA 1
ATOM 1235 C C . MET B 1 11 ? -3.005 3.705 7.325 1 96.15 11 MET B C 1
ATOM 1237 O O . MET B 1 11 ? -2.799 4.028 6.154 1 96.15 11 MET B O 1
ATOM 1241 N N . LYS B 1 12 ? -3.627 4.458 8.199 1 95.99 12 LYS B N 1
ATOM 1242 C CA . LYS B 1 12 ? -4.148 5.785 7.887 1 95.99 12 LYS B CA 1
ATOM 1243 C C . LYS B 1 12 ? -3.96 6.74 9.063 1 95.99 12 LYS B C 1
ATOM 1245 O O . LYS B 1 12 ? -4.152 6.356 10.218 1 95.99 12 LYS B O 1
ATOM 1250 N N . TYR B 1 13 ? -3.629 7.93 8.75 1 96.81 13 TYR B N 1
ATOM 1251 C CA . TYR B 1 13 ? -3.59 8.977 9.764 1 96.81 13 TYR B CA 1
ATOM 1252 C C . TYR B 1 13 ? -4.939 9.676 9.879 1 96.81 13 TYR B C 1
ATOM 1254 O O . TYR B 1 13 ? -5.427 10.261 8.909 1 96.81 13 TYR B O 1
ATOM 1262 N N . LYS B 1 14 ? -5.602 9.674 11.016 1 92.12 14 LYS B N 1
ATOM 1263 C CA . LYS B 1 14 ? -6.956 10.191 11.192 1 92.12 14 LYS B CA 1
ATOM 1264 C C . LYS B 1 14 ? -6.934 11.608 11.756 1 92.12 14 LYS B C 1
ATOM 1266 O O . LYS B 1 14 ? -7.977 12.151 12.127 1 92.12 14 LYS B O 1
ATOM 1271 N N . GLY B 1 15 ? -5.808 12.177 11.802 1 86.62 15 GLY B N 1
ATOM 1272 C CA . GLY B 1 15 ? -5.745 13.55 12.274 1 86.62 15 GLY B CA 1
ATOM 1273 C C . GLY B 1 15 ? -5.782 13.664 13.787 1 86.62 15 GLY B C 1
ATOM 1274 O O . GLY B 1 15 ? -5.876 14.766 14.33 1 86.62 15 GLY B O 1
ATOM 1275 N N . GLN B 1 16 ? -5.865 12.515 14.36 1 84.4 16 GLN B N 1
ATOM 1276 C CA . GLN B 1 16 ? -5.867 12.481 15.819 1 84.4 16 GLN B CA 1
ATOM 1277 C C . GLN B 1 16 ? -4.497 12.087 16.362 1 84.4 16 GLN B C 1
ATOM 1279 O O . GLN B 1 16 ? -3.79 11.282 15.752 1 84.4 16 GLN B O 1
ATOM 1284 N N . GLY B 1 17 ? -4.014 12.867 17.303 1 86.28 17 GLY B N 1
ATOM 1285 C CA . GLY B 1 17 ? -2.743 12.523 17.92 1 86.28 17 GLY B CA 1
ATOM 1286 C C . GLY B 1 17 ? -1.573 13.303 17.35 1 86.28 17 GLY B C 1
ATOM 1287 O O . GLY B 1 17 ? -1.731 14.453 16.934 1 86.28 17 GLY B O 1
ATOM 1288 N N . ASN B 1 18 ? -0.373 12.715 17.456 1 94.54 18 ASN B N 1
ATOM 1289 C CA . ASN B 1 18 ? 0.889 13.298 17.014 1 94.54 18 ASN B CA 1
ATOM 1290 C C . ASN B 1 18 ? 1.359 12.685 15.698 1 94.54 18 ASN B C 1
ATOM 1292 O O . ASN B 1 18 ? 1.593 11.478 15.619 1 94.54 18 ASN B O 1
ATOM 1296 N N . VAL B 1 19 ? 1.439 13.497 14.651 1 97.52 19 VAL B N 1
ATOM 1297 C CA . VAL B 1 19 ? 1.804 13.039 13.315 1 97.52 19 VAL B CA 1
ATOM 1298 C C . VAL B 1 19 ? 3.206 12.434 13.341 1 97.52 19 VAL B C 1
ATOM 1300 O O . VAL B 1 19 ? 3.488 11.476 12.617 1 97.52 19 VAL B O 1
ATOM 1303 N N . ARG B 1 20 ? 4.125 12.998 14.124 1 97.77 20 ARG B N 1
ATOM 1304 C CA . ARG B 1 20 ? 5.469 12.443 14.251 1 97.77 20 ARG B CA 1
ATOM 1305 C C . ARG B 1 20 ? 5.422 10.999 14.739 1 97.77 20 ARG B C 1
ATOM 1307 O O . ARG B 1 20 ? 6.111 10.133 14.198 1 97.77 20 ARG B O 1
ATOM 1314 N N . GLU B 1 21 ? 4.646 10.709 15.755 1 97.35 21 GLU B N 1
ATOM 1315 C CA . GLU B 1 21 ? 4.506 9.359 16.292 1 97.35 21 GLU B CA 1
ATOM 1316 C C . GLU B 1 21 ? 3.94 8.404 15.245 1 97.35 21 GLU B C 1
ATOM 1318 O O . GLU B 1 21 ? 4.378 7.256 15.143 1 97.35 21 GLU B O 1
ATOM 1323 N N . TYR B 1 22 ? 2.941 8.874 14.547 1 98.07 22 TYR B N 1
ATOM 1324 C CA . TYR B 1 22 ? 2.325 8.08 13.489 1 98.07 22 TYR B CA 1
ATOM 1325 C C . TYR B 1 22 ? 3.355 7.676 12.441 1 98.07 22 TYR B C 1
ATOM 1327 O O . TYR B 1 22 ? 3.456 6.5 12.082 1 98.07 22 TYR B O 1
ATOM 1335 N N . ILE B 1 23 ? 4.168 8.632 11.955 1 98.58 23 ILE B N 1
ATOM 1336 C CA . ILE B 1 23 ? 5.164 8.382 10.919 1 98.58 23 ILE B CA 1
ATOM 1337 C C . ILE B 1 23 ? 6.236 7.433 11.452 1 98.58 23 ILE B C 1
ATOM 1339 O O . ILE B 1 23 ? 6.71 6.554 10.729 1 98.58 23 ILE B O 1
ATOM 1343 N N . MET B 1 24 ? 6.602 7.596 12.702 1 98.09 24 MET B N 1
ATOM 1344 C CA . MET B 1 24 ? 7.602 6.723 13.311 1 98.09 24 MET B CA 1
ATOM 1345 C C . MET B 1 24 ? 7.088 5.291 13.407 1 98.09 24 MET B C 1
ATOM 1347 O O . MET B 1 24 ? 7.86 4.34 13.275 1 98.09 24 MET B O 1
ATOM 1351 N N . LYS B 1 25 ? 5.8 5.152 13.677 1 97.9 25 LYS B N 1
ATOM 1352 C CA . LYS B 1 25 ? 5.202 3.82 13.674 1 97.9 25 LYS B CA 1
ATOM 1353 C C . LYS B 1 25 ? 5.316 3.169 12.298 1 97.9 25 LYS B C 1
ATOM 1355 O O . LYS B 1 25 ? 5.673 1.994 12.189 1 97.9 25 LYS B O 1
ATOM 1360 N N . MET B 1 26 ? 4.996 3.92 11.223 1 98.31 26 MET B N 1
ATOM 1361 C CA . MET B 1 26 ? 5.158 3.413 9.863 1 98.31 26 MET B CA 1
ATOM 1362 C C . MET B 1 26 ? 6.61 3.034 9.593 1 98.31 26 MET B C 1
ATOM 1364 O O . MET B 1 26 ? 6.885 1.974 9.028 1 98.31 26 MET B O 1
ATOM 1368 N N . HIS B 1 27 ? 7.51 3.902 9.985 1 98.48 27 HIS B N 1
ATOM 1369 C CA . HIS B 1 27 ? 8.936 3.664 9.79 1 98.48 27 HIS B CA 1
ATOM 1370 C C . HIS B 1 27 ? 9.382 2.384 10.488 1 98.48 27 HIS B C 1
ATOM 1372 O O . HIS B 1 27 ? 10.197 1.631 9.951 1 98.48 27 HIS B O 1
ATOM 1378 N N . HIS B 1 28 ? 8.832 2.156 11.673 1 98.13 28 HIS B N 1
ATOM 1379 C CA . HIS B 1 28 ? 9.16 0.952 12.428 1 98.13 28 HIS B CA 1
ATOM 1380 C C . HIS B 1 28 ? 8.684 -0.301 11.701 1 98.13 28 HIS B C 1
ATOM 1382 O O . HIS B 1 28 ? 9.403 -1.301 11.642 1 98.13 28 HIS B O 1
ATOM 1388 N N . ILE B 1 29 ? 7.514 -0.286 11.185 1 98.02 29 ILE B N 1
ATOM 1389 C CA . ILE B 1 29 ? 6.999 -1.419 10.424 1 98.02 29 ILE B CA 1
ATOM 1390 C C . ILE B 1 29 ? 7.891 -1.674 9.211 1 98.02 29 ILE B C 1
ATOM 1392 O O . ILE B 1 29 ? 8.24 -2.82 8.92 1 98.02 29 ILE B O 1
ATOM 1396 N N . VAL B 1 30 ? 8.322 -0.601 8.533 1 97.59 30 VAL B N 1
ATOM 1397 C CA . VAL B 1 30 ? 9.183 -0.732 7.362 1 97.59 30 VAL B CA 1
ATOM 1398 C C . VAL B 1 30 ? 10.522 -1.343 7.769 1 97.59 30 VAL B C 1
ATOM 1400 O O . VAL B 1 30 ? 11.073 -2.181 7.052 1 97.59 30 VAL B O 1
ATOM 1403 N N . SER B 1 31 ? 11.037 -0.929 8.884 1 97.31 31 SER B N 1
ATOM 1404 C CA . SER B 1 31 ? 12.29 -1.48 9.391 1 97.31 31 SER B CA 1
ATOM 1405 C C . SER B 1 31 ? 12.163 -2.974 9.67 1 97.31 31 SER B C 1
ATOM 1407 O O . SER B 1 31 ? 13.078 -3.745 9.374 1 97.31 31 SER B O 1
ATOM 1409 N N . ARG B 1 32 ? 11.059 -3.377 10.206 1 96.62 32 ARG B N 1
ATOM 1410 C CA . ARG B 1 32 ? 10.802 -4.789 10.467 1 96.62 32 ARG B CA 1
ATOM 1411 C C . ARG B 1 32 ? 10.671 -5.572 9.164 1 96.62 32 ARG B C 1
ATOM 1413 O O . ARG B 1 32 ? 11.134 -6.711 9.069 1 96.62 32 ARG B O 1
ATOM 1420 N N . LEU B 1 33 ? 10.064 -4.975 8.183 1 95.98 33 LEU B N 1
ATOM 1421 C CA . LEU B 1 33 ? 9.949 -5.596 6.868 1 95.98 33 LEU B CA 1
ATOM 1422 C C . LEU B 1 33 ? 11.326 -5.829 6.255 1 95.98 33 LEU B C 1
ATOM 1424 O O . LEU B 1 33 ? 11.575 -6.879 5.659 1 95.98 33 LEU B O 1
ATOM 1428 N N . ARG B 1 34 ? 12.226 -4.881 6.428 1 94.9 34 ARG B N 1
ATOM 1429 C CA . ARG B 1 34 ? 13.583 -4.997 5.903 1 94.9 34 ARG B CA 1
ATOM 1430 C C . ARG B 1 34 ? 14.315 -6.178 6.531 1 94.9 34 ARG B C 1
ATOM 1432 O O . ARG B 1 34 ? 15.113 -6.844 5.869 1 94.9 34 ARG B O 1
ATOM 1439 N N . THR B 1 35 ? 14.046 -6.448 7.793 1 95.05 35 THR B N 1
ATOM 1440 C CA . THR B 1 35 ? 14.655 -7.591 8.464 1 95.05 35 THR B CA 1
ATOM 1441 C C . THR B 1 35 ? 14.14 -8.901 7.876 1 95.05 35 THR B C 1
ATOM 1443 O O . THR B 1 35 ? 14.791 -9.941 7.996 1 95.05 35 THR B O 1
ATOM 1446 N N . LEU B 1 36 ? 12.967 -8.84 7.257 1 91.53 36 LEU B N 1
ATOM 1447 C CA . LEU B 1 36 ? 12.371 -9.997 6.598 1 91.53 36 LEU B CA 1
ATOM 1448 C C . LEU B 1 36 ? 12.713 -10.012 5.112 1 91.53 36 LEU B C 1
ATOM 1450 O O . LEU B 1 36 ? 12.076 -10.723 4.331 1 91.53 36 LEU B O 1
ATOM 1454 N N . LYS B 1 37 ? 13.664 -9.072 4.692 1 91.95 37 LYS B N 1
ATOM 1455 C CA . LYS B 1 37 ? 14.2 -8.991 3.336 1 91.95 37 LYS B CA 1
ATOM 1456 C C . LYS B 1 37 ? 13.172 -8.404 2.373 1 91.95 37 LYS B C 1
ATOM 1458 O O . LYS B 1 37 ? 13.196 -8.7 1.176 1 91.95 37 LYS B O 1
ATOM 1463 N N . ILE B 1 38 ? 12.171 -7.756 2.886 1 93.19 38 ILE B N 1
ATOM 1464 C CA . ILE B 1 38 ? 11.249 -6.942 2.101 1 93.19 38 ILE B CA 1
ATOM 1465 C C . ILE B 1 38 ? 11.711 -5.487 2.108 1 93.19 38 ILE B C 1
ATOM 1467 O O . ILE B 1 38 ? 11.492 -4.764 3.083 1 93.19 38 ILE B O 1
ATOM 1471 N N . GLU B 1 39 ? 12.25 -5.118 1.005 1 92.94 39 GLU B N 1
ATOM 1472 C CA . GLU B 1 39 ? 12.918 -3.82 0.983 1 92.94 39 GLU B CA 1
ATOM 1473 C C . GLU B 1 39 ? 12 -2.736 0.424 1 92.94 39 GLU B C 1
ATOM 1475 O O . GLU B 1 39 ? 11.604 -2.792 -0.742 1 92.94 39 GLU B O 1
ATOM 1480 N N . LEU B 1 40 ? 11.62 -1.829 1.208 1 94.94 40 LEU B N 1
ATOM 1481 C CA . LEU B 1 40 ? 10.938 -0.59 0.851 1 94.94 40 LEU B CA 1
ATOM 1482 C C . LEU B 1 40 ? 11.85 0.613 1.064 1 94.94 40 LEU B C 1
ATOM 1484 O O . LEU B 1 40 ? 12.401 0.794 2.152 1 94.94 40 LEU B O 1
ATOM 1488 N N . SER B 1 41 ? 12.048 1.365 0.085 1 94.55 41 SER B N 1
ATOM 1489 C CA . SER B 1 41 ? 12.918 2.532 0.19 1 94.55 41 SER B CA 1
ATOM 1490 C C . SER B 1 41 ? 12.286 3.617 1.055 1 94.55 41 SER B C 1
ATOM 1492 O O . SER B 1 41 ? 11.068 3.639 1.241 1 94.55 41 SER B O 1
ATOM 1494 N N . ASP B 1 42 ? 13.158 4.481 1.472 1 94.18 42 ASP B N 1
ATOM 1495 C CA . ASP B 1 42 ? 12.662 5.613 2.248 1 94.18 42 ASP B CA 1
ATOM 1496 C C . ASP B 1 42 ? 11.803 6.535 1.386 1 94.18 42 ASP B C 1
ATOM 1498 O O . ASP B 1 42 ? 10.858 7.154 1.881 1 94.18 42 ASP B O 1
ATOM 1502 N N . ASP B 1 43 ? 12.102 6.576 0.111 1 94.36 43 ASP B N 1
ATOM 1503 C CA . ASP B 1 43 ? 11.303 7.371 -0.817 1 94.36 43 ASP B CA 1
ATOM 1504 C C . ASP B 1 43 ? 9.869 6.851 -0.891 1 94.36 43 ASP B C 1
ATOM 1506 O O . ASP B 1 43 ? 8.918 7.636 -0.899 1 94.36 43 ASP B O 1
ATOM 1510 N N . VAL B 1 44 ? 9.757 5.56 -0.9 1 96.16 44 VAL B N 1
ATOM 1511 C CA . VAL B 1 44 ? 8.438 4.939 -0.944 1 96.16 44 VAL B CA 1
ATOM 1512 C C . VAL B 1 44 ? 7.699 5.202 0.366 1 96.16 44 VAL B C 1
ATOM 1514 O O . VAL B 1 44 ? 6.506 5.515 0.361 1 96.16 44 VAL B O 1
ATOM 1517 N N . LEU B 1 45 ? 8.389 5.12 1.482 1 97.33 45 LEU B N 1
ATOM 1518 C CA . LEU B 1 45 ? 7.786 5.399 2.781 1 97.33 45 LEU B CA 1
ATOM 1519 C C . LEU B 1 45 ? 7.262 6.83 2.84 1 97.33 45 LEU B C 1
ATOM 1521 O O . LEU B 1 45 ? 6.151 7.07 3.319 1 97.33 45 LEU B O 1
ATOM 1525 N N . VAL B 1 46 ? 8.024 7.775 2.354 1 97.43 46 VAL B N 1
ATOM 1526 C CA . VAL B 1 46 ? 7.629 9.18 2.333 1 97.43 46 VAL B CA 1
ATOM 1527 C C . VAL B 1 46 ? 6.331 9.34 1.546 1 97.43 46 VAL B C 1
ATOM 1529 O O . VAL B 1 46 ? 5.392 9.99 2.011 1 97.43 46 VAL B O 1
ATOM 1532 N N . LEU B 1 47 ? 6.292 8.768 0.402 1 96.46 47 LEU B N 1
ATOM 1533 C CA . LEU B 1 47 ? 5.106 8.843 -0.443 1 96.46 47 LEU B CA 1
ATOM 1534 C C . LEU B 1 47 ? 3.916 8.165 0.229 1 96.46 47 LEU B C 1
ATOM 1536 O O . LEU B 1 47 ? 2.793 8.672 0.17 1 96.46 47 LEU B O 1
ATOM 1540 N N . MET B 1 48 ? 4.174 7.073 0.883 1 97.46 48 MET B N 1
ATOM 1541 C CA . MET B 1 48 ? 3.103 6.368 1.582 1 97.46 48 MET B CA 1
ATOM 1542 C C . MET B 1 48 ? 2.529 7.225 2.705 1 97.46 48 MET B C 1
ATOM 1544 O O . MET B 1 48 ? 1.312 7.281 2.889 1 97.46 48 MET B O 1
ATOM 1548 N N . VAL B 1 49 ? 3.386 7.827 3.466 1 98.04 49 VAL B N 1
ATOM 1549 C CA . VAL B 1 49 ? 2.927 8.72 4.525 1 98.04 49 VAL B CA 1
ATOM 1550 C C . VAL B 1 49 ? 2.017 9.796 3.936 1 98.04 49 VAL B C 1
ATOM 1552 O O . VAL B 1 49 ? 0.917 10.032 4.441 1 98.04 49 VAL B O 1
ATOM 1555 N N . LEU B 1 50 ? 2.421 10.409 2.864 1 97.07 50 LEU B N 1
ATOM 1556 C CA . LEU B 1 50 ? 1.655 11.47 2.22 1 97.07 50 LEU B CA 1
ATOM 1557 C C . LEU B 1 50 ? 0.281 10.965 1.791 1 97.07 50 LEU B C 1
ATOM 1559 O O . LEU B 1 50 ? -0.719 11.67 1.944 1 97.07 50 LEU B O 1
ATOM 1563 N N . LEU B 1 51 ? 0.227 9.774 1.339 1 95.99 51 LEU B N 1
ATOM 1564 C CA . LEU B 1 51 ? -1.012 9.19 0.837 1 95.99 51 LEU B CA 1
ATOM 1565 C C . LEU B 1 51 ? -1.972 8.883 1.981 1 95.99 51 LEU B C 1
ATOM 1567 O O . LEU B 1 51 ? -3.181 8.766 1.769 1 95.99 51 LEU B O 1
ATOM 1571 N N . THR B 1 52 ? -1.462 8.744 3.196 1 96.99 52 THR B N 1
ATOM 1572 C CA . THR B 1 52 ? -2.284 8.343 4.332 1 96.99 52 THR B CA 1
ATOM 1573 C C . THR B 1 52 ? -2.809 9.566 5.078 1 96.99 52 THR B C 1
ATOM 1575 O O . THR B 1 52 ? -3.669 9.444 5.953 1 96.99 52 THR B O 1
ATOM 1578 N N . LEU B 1 53 ? -2.331 10.72 4.786 1 97.11 53 LEU B N 1
ATOM 1579 C CA . LEU B 1 53 ? -2.747 11.947 5.457 1 97.11 53 LEU B CA 1
ATOM 1580 C C . LEU B 1 53 ? -4.145 12.363 5.012 1 97.11 53 LEU B C 1
ATOM 1582 O O . LEU B 1 53 ? -4.489 12.239 3.834 1 97.11 53 LEU B O 1
ATOM 1586 N N . PRO B 1 54 ? -4.962 12.864 5.901 1 96.05 54 PRO B N 1
ATOM 1587 C CA . PRO B 1 54 ? -6.337 13.26 5.587 1 96.05 54 PRO B CA 1
ATOM 1588 C C . PRO B 1 54 ? -6.406 14.509 4.711 1 96.05 54 PRO B C 1
ATOM 1590 O O . PRO B 1 54 ? -5.379 15.143 4.451 1 96.05 54 PRO B O 1
ATOM 1593 N 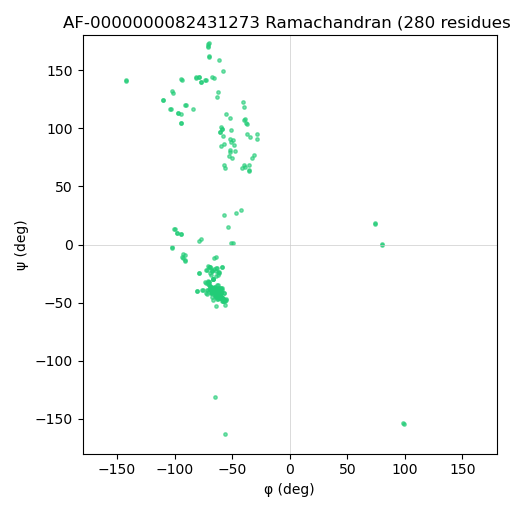N . PRO B 1 55 ? -7.572 14.89 4.243 1 95.43 55 PRO B N 1
ATOM 1594 C CA . PRO B 1 55 ? -7.758 15.992 3.295 1 95.43 55 PRO B CA 1
ATOM 1595 C C . PRO B 1 55 ? -7.31 17.338 3.86 1 95.43 55 PRO B C 1
ATOM 1597 O O . PRO B 1 55 ? -6.971 18.248 3.1 1 95.43 55 PRO B O 1
ATOM 1600 N N . GLU B 1 56 ? -7.282 17.476 5.15 1 94.39 56 GLU B N 1
ATOM 1601 C CA . GLU B 1 56 ? -6.816 18.717 5.762 1 94.39 56 GLU B CA 1
ATOM 1602 C C . GLU B 1 56 ? -5.381 19.031 5.35 1 94.39 56 GLU B C 1
ATOM 1604 O O . GLU B 1 56 ? -4.948 20.183 5.421 1 94.39 56 GLU B O 1
ATOM 1609 N N . PHE B 1 57 ? -4.67 17.981 4.879 1 95.66 57 PHE B N 1
ATOM 1610 C CA . PHE B 1 57 ? -3.271 18.14 4.499 1 95.66 57 PHE B CA 1
ATOM 1611 C C . PHE B 1 57 ? -3.134 18.293 2.989 1 95.66 57 PHE B C 1
ATOM 1613 O O . PHE B 1 57 ? -2.032 18.186 2.447 1 95.66 57 PHE B O 1
ATOM 1620 N N . ASN B 1 58 ? -4.152 18.522 2.247 1 95.26 58 ASN B N 1
ATOM 1621 C CA . ASN B 1 58 ? -4.095 18.514 0.789 1 95.26 58 ASN B CA 1
ATOM 1622 C C . ASN B 1 58 ? -3.167 19.602 0.258 1 95.26 58 ASN B C 1
ATOM 1624 O O . ASN B 1 58 ? -2.442 19.385 -0.715 1 95.26 58 ASN B O 1
ATOM 1628 N N . GLN B 1 59 ? -3.25 20.801 0.86 1 93.77 59 GLN B N 1
ATOM 1629 C CA . GLN B 1 59 ? -2.333 21.858 0.448 1 93.77 59 GLN B CA 1
ATOM 1630 C C . GLN B 1 59 ? -0.881 21.443 0.667 1 93.77 59 GLN B C 1
ATOM 1632 O O . GLN B 1 59 ? -0.012 21.747 -0.153 1 93.77 59 GLN B O 1
ATOM 1637 N N . PHE B 1 60 ? -0.632 20.816 1.754 1 95.56 60 PHE B N 1
ATOM 1638 C CA . PHE B 1 60 ? 0.68 20.277 2.09 1 95.56 60 PHE B CA 1
ATOM 1639 C C . PHE B 1 60 ? 1.14 19.276 1.038 1 95.56 60 PHE B C 1
ATOM 1641 O O . PHE B 1 60 ? 2.282 19.333 0.576 1 95.56 60 PHE B O 1
ATOM 1648 N N . LYS B 1 61 ? 0.3 18.372 0.626 1 94.72 61 LYS B N 1
ATOM 1649 C CA . LYS B 1 61 ? 0.601 17.364 -0.386 1 94.72 61 LYS B CA 1
ATOM 1650 C C . LYS B 1 61 ? 0.903 18.011 -1.735 1 94.72 61 LYS B C 1
ATOM 1652 O O . LYS B 1 61 ? 1.818 17.586 -2.442 1 94.72 61 LYS B O 1
ATOM 1657 N N . ILE B 1 62 ? 0.145 19.005 -2.072 1 93.16 62 ILE B N 1
ATOM 1658 C CA . ILE B 1 62 ? 0.354 19.731 -3.32 1 93.16 62 ILE B CA 1
ATOM 1659 C C . ILE B 1 62 ? 1.725 20.403 -3.303 1 93.16 62 ILE B C 1
ATOM 1661 O O . ILE B 1 62 ? 2.46 20.353 -4.292 1 93.16 62 ILE B O 1
ATOM 1665 N N . SER B 1 63 ? 2.07 21.022 -2.152 1 92.91 63 SER B N 1
ATOM 1666 C CA . SER B 1 63 ? 3.379 21.647 -1.996 1 92.91 63 SER B CA 1
ATOM 1667 C C . SER B 1 63 ? 4.502 20.643 -2.232 1 92.91 63 SER B C 1
ATOM 1669 O O . SER B 1 63 ? 5.495 20.958 -2.892 1 92.91 63 SER B O 1
ATOM 1671 N N . TYR B 1 64 ? 4.33 19.472 -1.718 1 94.33 64 TYR B N 1
ATOM 1672 C CA . TYR B 1 64 ? 5.336 18.437 -1.93 1 94.33 64 TYR B CA 1
ATOM 1673 C C . TYR B 1 64 ? 5.464 18.096 -3.41 1 94.33 64 TYR B C 1
ATOM 1675 O O . TYR B 1 64 ? 6.575 17.963 -3.929 1 94.33 64 TYR B O 1
ATOM 1683 N N . ASN B 1 65 ? 4.371 17.904 -4.065 1 89.13 65 ASN B N 1
ATOM 1684 C CA . ASN B 1 65 ? 4.373 17.509 -5.469 1 89.13 65 ASN B CA 1
ATOM 1685 C C . ASN B 1 65 ? 4.997 18.584 -6.354 1 89.13 65 ASN B C 1
ATOM 1687 O O . ASN B 1 65 ? 5.503 18.287 -7.437 1 89.13 65 ASN B O 1
ATOM 1691 N N . CYS B 1 66 ? 5.041 19.759 -5.833 1 87.64 66 CYS B N 1
ATOM 1692 C CA . CYS B 1 66 ? 5.565 20.883 -6.603 1 87.64 66 CYS B CA 1
ATOM 1693 C C . CYS B 1 66 ? 7.056 21.07 -6.348 1 87.64 66 CYS B C 1
ATOM 1695 O O . CYS B 1 66 ? 7.718 21.834 -7.053 1 87.64 66 CYS B O 1
ATOM 1697 N N . GLN B 1 67 ? 7.464 20.354 -5.453 1 87.06 67 GLN B N 1
ATOM 1698 C CA . GLN B 1 67 ? 8.881 20.453 -5.117 1 87.06 67 GLN B CA 1
ATOM 1699 C C . GLN B 1 67 ? 9.733 19.628 -6.077 1 87.06 67 GLN B C 1
ATOM 1701 O O . GLN B 1 67 ? 9.346 18.524 -6.467 1 87.06 67 GLN B O 1
ATOM 1706 N N . LYS B 1 68 ? 10.845 20.093 -6.395 1 85 68 LYS B N 1
ATOM 1707 C CA . LYS B 1 68 ? 11.751 19.403 -7.308 1 85 68 LYS B CA 1
ATOM 1708 C C . LYS B 1 68 ? 12.531 18.308 -6.586 1 85 68 LYS B C 1
ATOM 1710 O O . LYS B 1 68 ? 12.724 17.217 -7.126 1 85 68 LYS B O 1
ATOM 1715 N N . GLU B 1 69 ? 12.926 18.694 -5.327 1 89.99 69 GLU B N 1
ATOM 1716 C CA . GLU B 1 69 ? 13.732 17.745 -4.565 1 89.99 69 GLU B CA 1
ATOM 1717 C C . GLU B 1 69 ? 12.859 16.878 -3.663 1 89.99 69 GLU B C 1
ATOM 1719 O O . GLU B 1 69 ? 11.898 17.366 -3.065 1 89.99 69 GLU B O 1
ATOM 1724 N N . LYS B 1 70 ? 13.217 15.642 -3.568 1 91.34 70 LYS B N 1
ATOM 1725 C CA . LYS B 1 70 ? 12.532 14.721 -2.666 1 91.34 70 LYS B CA 1
ATOM 1726 C C . LYS B 1 70 ? 12.959 14.949 -1.219 1 91.34 70 LYS B C 1
ATOM 1728 O O . LYS B 1 70 ? 14.134 15.204 -0.946 1 91.34 70 LYS B O 1
ATOM 1733 N N . TRP B 1 71 ? 11.965 14.86 -0.337 1 94.97 71 TRP B N 1
ATOM 1734 C CA . TRP B 1 71 ? 12.261 14.994 1.086 1 94.97 71 TRP B CA 1
ATOM 1735 C C . TRP B 1 71 ? 12.831 13.696 1.648 1 94.97 71 TRP B C 1
ATOM 1737 O O . TRP B 1 71 ? 12.421 12.604 1.245 1 94.97 71 TRP B O 1
ATOM 1747 N N . THR B 1 72 ? 13.775 13.845 2.579 1 96.5 72 THR B N 1
ATOM 1748 C CA . THR B 1 72 ? 14.107 12.734 3.465 1 96.5 72 THR B CA 1
ATOM 1749 C C . THR B 1 72 ? 12.981 12.484 4.463 1 96.5 72 THR B C 1
ATOM 1751 O O . THR B 1 72 ? 12.091 13.321 4.627 1 96.5 72 THR B O 1
ATOM 1754 N N . LEU B 1 73 ? 13.086 11.434 5.14 1 97.6 73 LEU B N 1
ATOM 1755 C CA . LEU B 1 73 ? 12.084 11.121 6.153 1 97.6 73 LEU B CA 1
ATOM 1756 C C . LEU B 1 73 ? 12.077 12.175 7.256 1 97.6 73 LEU B C 1
ATOM 1758 O O . LEU B 1 73 ? 11.011 12.596 7.711 1 97.6 73 LEU B O 1
ATOM 1762 N N . ASN B 1 74 ? 13.253 12.623 7.701 1 98.02 74 ASN B N 1
ATOM 1763 C CA . ASN B 1 74 ? 13.351 13.635 8.747 1 98.02 74 ASN B CA 1
ATOM 1764 C C . ASN B 1 74 ? 12.764 14.969 8.292 1 98.02 74 ASN B C 1
ATOM 1766 O O . ASN B 1 74 ? 12.103 15.659 9.07 1 98.02 74 ASN B O 1
ATOM 1770 N N . GLU B 1 75 ? 13.014 15.333 7.065 1 97.46 75 GLU B N 1
ATOM 1771 C CA . GLU B 1 75 ? 12.418 16.547 6.514 1 97.46 75 GLU B CA 1
ATOM 1772 C C . GLU B 1 75 ? 10.897 16.436 6.454 1 97.46 75 GLU B C 1
ATOM 1774 O O . GLU B 1 75 ? 10.186 17.373 6.824 1 97.46 75 GLU B O 1
ATOM 1779 N N . LEU B 1 76 ? 10.401 15.301 6.014 1 97.9 76 LEU B N 1
ATOM 1780 C CA . LEU B 1 76 ? 8.961 15.073 5.98 1 97.9 76 LEU B CA 1
ATOM 1781 C C . LEU B 1 76 ? 8.352 15.239 7.368 1 97.9 76 LEU B C 1
ATOM 1783 O O . LEU B 1 76 ? 7.33 15.911 7.527 1 97.9 76 LEU B O 1
ATOM 1787 N N . ILE B 1 77 ? 8.975 14.615 8.366 1 98.41 77 ILE B N 1
ATOM 1788 C CA . ILE B 1 77 ? 8.484 14.7 9.737 1 98.41 77 ILE B CA 1
ATOM 1789 C C . ILE B 1 77 ? 8.417 16.163 10.171 1 98.41 77 ILE B C 1
ATOM 1791 O O . ILE B 1 77 ? 7.392 16.617 10.686 1 98.41 77 ILE B O 1
ATOM 1795 N N . SER B 1 78 ? 9.485 16.891 9.922 1 98.26 78 SER B N 1
ATOM 1796 C CA . SER B 1 78 ? 9.546 18.299 10.301 1 98.26 78 SER B CA 1
ATOM 1797 C C . SER B 1 78 ? 8.428 19.098 9.641 1 98.26 78 SER B C 1
ATOM 1799 O O . SER B 1 78 ? 7.73 19.866 10.307 1 98.26 78 SER B O 1
ATOM 1801 N N . HIS B 1 79 ? 8.216 18.887 8.317 1 97.71 79 HIS B N 1
ATOM 1802 C CA . HIS B 1 79 ? 7.183 19.603 7.577 1 97.71 79 HIS B CA 1
ATOM 1803 C C . HIS B 1 79 ? 5.79 19.203 8.051 1 97.71 79 HIS B C 1
ATOM 1805 O O . HIS B 1 79 ? 4.901 20.051 8.166 1 97.71 79 HIS B O 1
ATOM 1811 N N . CYS B 1 80 ? 5.585 17.954 8.376 1 98.07 80 CYS B N 1
ATOM 1812 C CA . CYS B 1 80 ? 4.289 17.474 8.841 1 98.07 80 CYS B CA 1
ATOM 1813 C C . CYS B 1 80 ? 3.952 18.053 10.21 1 98.07 80 CYS B C 1
ATOM 1815 O O . CYS B 1 80 ? 2.812 18.451 10.457 1 98.07 80 CYS B O 1
ATOM 1817 N N . VAL B 1 81 ? 4.979 18.098 11.091 1 97.85 81 VAL B N 1
ATOM 1818 C CA . VAL B 1 81 ? 4.783 18.664 12.422 1 97.85 81 VAL B CA 1
ATOM 1819 C C . VAL B 1 81 ? 4.413 20.141 12.307 1 97.85 81 VAL B C 1
ATOM 1821 O O . VAL B 1 81 ? 3.503 20.614 12.992 1 97.85 81 VAL B O 1
ATOM 1824 N N . GLN B 1 82 ? 5.086 20.863 11.464 1 97.08 82 GLN B N 1
ATOM 1825 C CA . GLN B 1 82 ? 4.783 22.27 11.228 1 97.08 82 GLN B CA 1
ATOM 1826 C C . GLN B 1 82 ? 3.369 22.445 10.681 1 97.08 82 GLN B C 1
ATOM 1828 O O . GLN B 1 82 ? 2.637 23.338 11.111 1 97.08 82 GLN B O 1
ATOM 1833 N N . GLU B 1 83 ? 3.007 21.592 9.686 1 96.94 83 GLU B N 1
ATOM 1834 C CA . GLU B 1 83 ? 1.677 21.653 9.089 1 96.94 83 GLU B CA 1
ATOM 1835 C C . GLU B 1 83 ? 0.596 21.318 10.113 1 96.94 83 GLU B C 1
ATOM 1837 O O . GLU B 1 83 ? -0.465 21.944 10.131 1 96.94 83 GLU B O 1
ATOM 1842 N N . GLU B 1 84 ? 0.872 20.371 10.915 1 96.19 84 GLU B N 1
ATOM 1843 C CA . GLU B 1 84 ? -0.062 20.003 11.975 1 96.19 84 GLU B CA 1
ATOM 1844 C C . GLU B 1 84 ? -0.311 21.174 12.921 1 96.19 84 GLU B C 1
ATOM 1846 O O . GLU B 1 84 ? -1.451 21.427 13.317 1 96.19 84 GLU B O 1
ATOM 1851 N N . GLU B 1 85 ? 0.751 21.891 13.334 1 95.17 85 GLU B N 1
ATOM 1852 C CA . GLU B 1 85 ? 0.639 23.066 14.194 1 95.17 85 GLU B CA 1
ATOM 1853 C C . GLU B 1 85 ? -0.178 24.166 13.521 1 95.17 85 GLU B C 1
ATOM 1855 O O . GLU B 1 85 ? -1.002 24.817 14.167 1 95.17 85 GLU B O 1
ATOM 1860 N N . ARG B 1 86 ? 0.103 24.357 12.251 1 94.91 86 ARG B N 1
ATOM 1861 C CA . ARG B 1 86 ? -0.643 25.353 11.49 1 94.91 86 ARG B CA 1
ATOM 1862 C C . ARG B 1 86 ? -2.134 25.033 11.484 1 94.91 86 ARG B C 1
ATOM 1864 O O . ARG B 1 86 ? -2.965 25.917 11.707 1 94.91 86 ARG B O 1
ATOM 1871 N N . LEU B 1 87 ? -2.524 23.766 11.248 1 93.33 87 LEU B N 1
ATOM 1872 C CA . LEU B 1 87 ? -3.912 23.318 11.189 1 93.33 87 LEU B CA 1
ATOM 1873 C C . LEU B 1 87 ? -4.594 23.484 12.543 1 93.33 87 LEU B C 1
ATOM 1875 O O . LEU B 1 87 ? -5.777 23.826 12.609 1 93.33 87 LEU B O 1
ATOM 1879 N N . LYS B 1 88 ? -3.878 23.227 13.609 1 91.49 88 LYS B N 1
ATOM 1880 C CA . LYS B 1 88 ? -4.416 23.414 14.953 1 91.49 88 LYS B CA 1
ATOM 1881 C C . LYS B 1 88 ? -4.729 24.884 15.22 1 91.49 88 LYS B C 1
ATOM 1883 O O . LYS B 1 88 ? -5.749 25.205 15.834 1 91.49 88 LYS B O 1
ATOM 1888 N N . LYS B 1 89 ? -3.85 25.767 14.827 1 91.31 89 LYS B N 1
ATOM 1889 C CA . LYS B 1 89 ? -4.046 27.203 15.004 1 91.31 89 LYS B CA 1
ATOM 1890 C C . LYS B 1 89 ? -5.253 27.695 14.212 1 91.31 89 LYS B C 1
ATOM 1892 O O . LYS B 1 89 ? -6.01 28.544 14.687 1 91.31 89 LYS B O 1
ATOM 1897 N N . ASP B 1 90 ? -5.465 27.152 13.003 1 88.46 90 ASP B N 1
ATOM 1898 C CA . ASP B 1 90 ? -6.602 27.526 12.166 1 88.46 90 ASP B CA 1
ATOM 1899 C C . ASP B 1 90 ? -7.92 27.095 12.806 1 88.46 90 ASP B C 1
ATOM 1901 O O . ASP B 1 90 ? -8.921 27.808 12.716 1 88.46 90 ASP B O 1
ATOM 1905 N N . LYS B 1 91 ? -7.985 25.984 13.418 1 84.13 91 LYS B N 1
ATOM 1906 C CA . LYS B 1 91 ? -9.191 25.492 14.078 1 84.13 91 LYS B CA 1
ATOM 1907 C C . LYS B 1 91 ? -9.516 26.321 15.317 1 84.13 91 LYS B C 1
ATOM 1909 O O . LYS B 1 91 ? -10.686 26.579 15.609 1 84.13 91 LYS B O 1
ATOM 1914 N N . THR B 1 92 ? -8.48 26.751 16.057 1 84.03 92 THR B N 1
ATOM 1915 C CA . THR B 1 92 ? -8.679 27.574 17.245 1 84.03 92 THR B CA 1
ATOM 1916 C C . THR B 1 92 ? -9.173 28.966 16.862 1 84.03 92 THR B C 1
ATOM 1918 O O . THR B 1 92 ? -10.051 29.523 17.524 1 84.03 92 THR B O 1
ATOM 1921 N N . GLU B 1 93 ? -8.669 29.458 15.831 1 80.84 93 GLU B N 1
ATOM 1922 C CA . GLU B 1 93 ? -9.078 30.784 15.377 1 80.84 93 GLU B CA 1
ATOM 1923 C C . GLU B 1 93 ? -10.514 30.771 14.86 1 80.84 93 GLU B C 1
ATOM 1925 O O . GLU B 1 93 ? -11.279 31.703 15.114 1 80.84 93 GLU B O 1
ATOM 1930 N N . SER B 1 94 ? -10.895 29.696 14.22 1 75.87 94 SER B N 1
ATOM 1931 C CA . SER B 1 94 ? -12.262 29.591 13.721 1 75.87 94 SER B CA 1
ATOM 1932 C C . SER B 1 94 ? -13.256 29.419 14.865 1 75.87 94 SER B C 1
ATOM 1934 O O . SER B 1 94 ? -14.371 29.942 14.809 1 75.87 94 SER B O 1
ATOM 1936 N N . ALA B 1 95 ? -12.852 28.798 15.864 1 74.74 95 ALA B N 1
ATOM 1937 C CA . ALA B 1 95 ? -13.71 28.616 17.032 1 74.74 95 ALA B CA 1
ATOM 1938 C C . ALA B 1 95 ? -13.892 29.928 17.788 1 74.74 95 ALA B C 1
ATOM 1940 O O . ALA B 1 95 ? -14.975 30.207 18.308 1 74.74 95 ALA B O 1
ATOM 1941 N N . HIS B 1 96 ? -12.854 30.772 17.921 1 78.45 96 HIS B N 1
ATOM 1942 C CA . HIS B 1 96 ? -12.923 32.07 18.583 1 78.45 96 HIS B CA 1
ATOM 1943 C C . HIS B 1 96 ? -13.795 33.043 17.797 1 78.45 96 HIS B C 1
ATOM 1945 O O . HIS B 1 96 ? -14.558 33.813 18.384 1 78.45 96 HIS B O 1
ATOM 1951 N N . LEU B 1 97 ? -13.705 33.054 16.514 1 71.72 97 LEU B N 1
ATOM 1952 C CA . LEU B 1 97 ? -14.521 33.94 15.69 1 71.72 97 LEU B CA 1
ATOM 1953 C C . LEU B 1 97 ? -15.996 33.559 15.779 1 71.72 97 LEU B C 1
ATOM 1955 O O . LEU B 1 97 ? -16.868 34.43 15.754 1 71.72 97 LEU B O 1
ATOM 1959 N N . ALA B 1 98 ? -16.175 32.306 15.998 1 67.45 98 ALA B N 1
ATOM 1960 C CA . ALA B 1 98 ? -17.565 31.863 16.077 1 67.45 98 ALA B CA 1
ATOM 1961 C C . ALA B 1 98 ? -18.171 32.203 17.436 1 67.45 98 ALA B C 1
ATOM 1963 O O . ALA B 1 98 ? -19.392 32.327 17.564 1 67.45 98 ALA B O 1
ATOM 1964 N N . THR B 1 99 ? -17.361 32.367 18.54 1 64.29 99 THR B N 1
ATOM 1965 C CA . THR B 1 99 ? -17.878 32.639 19.877 1 64.29 99 THR B CA 1
ATOM 1966 C C . THR B 1 99 ? -17.975 34.142 20.124 1 64.29 99 THR B C 1
ATOM 1968 O O . THR B 1 99 ? -18.305 34.574 21.23 1 64.29 99 THR B O 1
ATOM 1971 N N . THR B 1 100 ? -17.374 34.899 19.309 1 59.47 100 THR B N 1
ATOM 1972 C CA . THR B 1 100 ? -17.596 36.321 19.548 1 59.47 100 THR B CA 1
ATOM 1973 C C . THR B 1 100 ? -19.079 36.663 19.438 1 59.47 100 THR B C 1
ATOM 1975 O O . THR B 1 100 ? -19.701 36.426 18.401 1 59.47 100 THR B O 1
ATOM 1978 N N . PRO B 1 101 ? -19.731 36.71 20.537 1 57.72 101 PRO B N 1
ATOM 1979 C CA . PRO B 1 101 ? -21.139 37.107 20.484 1 57.72 101 PRO B CA 1
ATOM 1980 C C . PRO B 1 101 ? -21.395 38.242 19.494 1 57.72 101 PRO B C 1
ATOM 1982 O O . PRO B 1 101 ? -20.623 39.202 19.436 1 57.72 101 PRO B O 1
ATOM 1985 N N . LYS B 1 102 ? -21.983 37.858 18.452 1 50.73 102 LYS B N 1
ATOM 1986 C CA . LYS B 1 102 ? -22.51 38.976 17.675 1 50.73 102 LYS B CA 1
ATOM 1987 C C . LYS B 1 102 ? -23.108 40.045 18.587 1 50.73 102 LYS B C 1
ATOM 1989 O O . LYS B 1 102 ? -24.129 39.814 19.237 1 50.73 102 LYS B O 1
ATOM 1994 N N . ASP B 1 103 ? -22.331 40.757 19.371 1 43.27 103 ASP B N 1
ATOM 1995 C CA . ASP B 1 103 ? -22.969 41.895 20.024 1 43.27 103 ASP B CA 1
ATOM 1996 C C . ASP B 1 103 ? -23.979 42.566 19.097 1 43.27 103 ASP B C 1
ATOM 1998 O O . ASP B 1 103 ? -23.649 42.919 17.962 1 43.27 103 ASP B O 1
ATOM 2002 N N . LYS B 1 104 ? -25.182 42.202 19.225 1 45.96 104 LYS B N 1
ATOM 2003 C CA . LYS B 1 104 ? -26.223 43.022 18.613 1 45.96 104 LYS B CA 1
ATOM 2004 C C . LYS B 1 104 ? -25.84 44.499 18.629 1 45.96 104 LYS B C 1
ATOM 2006 O O . LYS B 1 104 ? -25.655 45.086 19.697 1 45.96 104 LYS B O 1
ATOM 2011 N N . GLY B 1 105 ? -24.963 44.937 17.825 1 40.9 105 GLY B N 1
ATOM 2012 C CA . GLY B 1 105 ? -24.722 46.36 17.649 1 40.9 105 GLY B CA 1
ATOM 2013 C C . GLY B 1 105 ? -25.949 47.211 17.915 1 40.9 105 GLY B C 1
ATOM 2014 O O . GLY B 1 105 ? -27.024 46.945 17.376 1 40.9 105 GLY B O 1
ATOM 2015 N N . LYS B 1 106 ? -26.093 47.71 19.052 1 42.29 106 LYS B N 1
ATOM 2016 C CA . LYS B 1 106 ? -27.022 48.836 19.062 1 42.29 106 LYS B CA 1
ATOM 2017 C C . LYS B 1 106 ? -26.861 49.693 17.81 1 42.29 106 LYS B C 1
ATOM 2019 O O . LYS B 1 106 ? -25.75 50.106 17.473 1 42.29 106 LYS B O 1
ATOM 2024 N N . LYS B 1 107 ? -27.823 49.543 16.907 1 39.75 107 LYS B N 1
ATOM 2025 C CA . LYS B 1 107 ? -27.994 50.491 15.81 1 39.75 107 LYS B CA 1
ATOM 2026 C C . LYS B 1 107 ? -27.665 51.913 16.256 1 39.75 107 LYS B C 1
ATOM 2028 O O . LYS B 1 107 ? -28.459 52.552 16.949 1 39.75 107 LYS B O 1
ATOM 2033 N N . ARG B 1 108 ? -26.452 52.288 16.644 1 35.49 108 ARG B N 1
ATOM 2034 C CA . ARG B 1 108 ? -26.293 53.738 16.705 1 35.49 108 ARG B CA 1
ATOM 2035 C C . ARG B 1 108 ? -26.642 54.384 15.369 1 35.49 108 ARG B C 1
ATOM 2037 O O . ARG B 1 108 ? -26.289 53.861 14.309 1 35.49 108 ARG B O 1
ATOM 2044 N N . LYS B 1 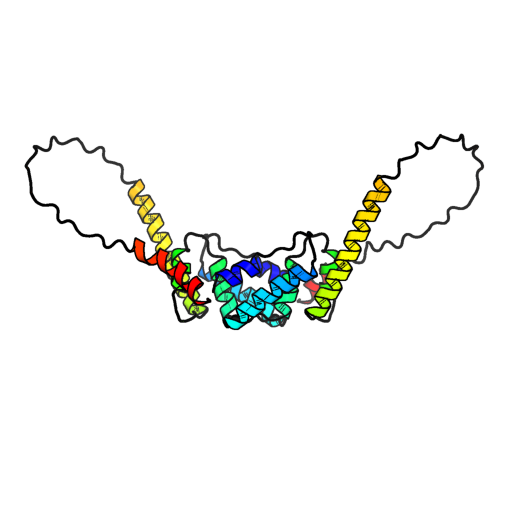109 ? -27.704 55.146 15.262 1 37.11 109 LYS B N 1
ATOM 2045 C CA . LYS B 1 109 ? -28.068 56.053 14.177 1 37.11 109 LYS B CA 1
ATOM 2046 C C . LYS B 1 109 ? -26.841 56.777 13.631 1 37.11 109 LYS B C 1
ATOM 2048 O O . LYS B 1 109 ? -26.289 57.659 14.292 1 37.11 109 LYS B O 1
ATOM 2053 N N . PHE B 1 110 ? -25.871 56.219 12.992 1 34.15 110 PHE B N 1
ATOM 2054 C CA . PHE B 1 110 ? -24.813 56.877 12.235 1 34.15 110 PHE B CA 1
ATOM 2055 C C . PHE B 1 110 ? -25.397 57.861 11.229 1 34.15 110 PHE B C 1
ATOM 2057 O O . PHE B 1 110 ? -26.223 57.486 10.394 1 34.15 110 PHE B O 1
ATOM 2064 N N . GLU B 1 111 ? -25.6 59.176 11.607 1 33.36 111 GLU B N 1
ATOM 2065 C CA . GLU B 1 111 ? -25.623 60.241 10.609 1 33.36 111 GLU B CA 1
ATOM 2066 C C . GLU B 1 111 ? -24.539 60.034 9.555 1 33.36 111 GLU B C 1
ATOM 2068 O O . GLU B 1 111 ? -23.431 59.599 9.874 1 33.36 111 GLU B O 1
ATOM 2073 N N . ASN B 1 112 ? -24.936 59.954 8.27 1 30.66 112 ASN B N 1
ATOM 2074 C CA . ASN B 1 112 ? -24.409 59.719 6.93 1 30.66 112 ASN B CA 1
ATOM 2075 C C . ASN B 1 112 ? -23.147 60.539 6.672 1 30.66 112 ASN B C 1
ATOM 2077 O O . ASN B 1 112 ? -23.228 61.693 6.248 1 30.66 112 ASN B O 1
ATOM 2081 N N . GLU B 1 113 ? -22.292 60.963 7.592 1 28.23 113 GLU B N 1
ATOM 2082 C CA . GLU B 1 113 ? -21.313 61.749 6.847 1 28.23 113 GLU B CA 1
ATOM 2083 C C . GLU B 1 113 ? -20.576 60.887 5.825 1 28.23 113 GLU B C 1
ATOM 2085 O O . GLU B 1 113 ? -20.283 59.719 6.086 1 28.23 113 GLU B O 1
ATOM 2090 N N . ALA B 1 114 ? -20.471 61.327 4.56 1 29.15 114 ALA B N 1
ATOM 2091 C CA . ALA B 1 114 ? -19.984 60.985 3.226 1 29.15 114 ALA B CA 1
ATOM 2092 C C . ALA B 1 114 ? -18.492 60.663 3.252 1 29.15 114 ALA B C 1
ATOM 2094 O O . ALA B 1 114 ? -17.665 61.492 2.866 1 29.15 114 ALA B O 1
ATOM 2095 N N . ALA B 1 115 ? -17.913 60.212 4.428 1 28.61 115 ALA B N 1
ATOM 2096 C CA . ALA B 1 115 ? -16.461 60.181 4.272 1 28.61 115 ALA B CA 1
ATOM 2097 C C . ALA B 1 115 ? -16.053 59.289 3.103 1 28.61 115 ALA B C 1
ATOM 2099 O O . ALA B 1 115 ? -16.752 58.327 2.775 1 28.61 115 ALA B O 1
ATOM 2100 N N . LYS B 1 116 ? -14.901 59.672 2.463 1 29.8 116 LYS B N 1
ATOM 2101 C CA . LYS B 1 116 ? -14.118 59.445 1.252 1 29.8 116 LYS B CA 1
ATOM 2102 C C . LYS B 1 116 ? -13.763 57.969 1.095 1 29.8 116 LYS B C 1
ATOM 2104 O O . LYS B 1 116 ? -13.9 57.188 2.039 1 29.8 116 LYS B O 1
ATOM 2109 N N . GLY B 1 117 ? -12.748 57.736 0.204 1 27.64 117 GLY B N 1
ATOM 2110 C CA . GLY B 1 117 ? -12.313 56.942 -0.933 1 27.64 117 GLY B CA 1
ATOM 2111 C C . GLY B 1 117 ? -11.709 55.608 -0.535 1 27.64 117 GLY B C 1
ATOM 2112 O O . GLY B 1 117 ? -11.069 55.499 0.513 1 27.64 117 GLY B O 1
ATOM 2113 N N . PRO B 1 118 ? -12.389 54.512 -0.965 1 29.99 118 PRO B N 1
ATOM 2114 C CA . PRO B 1 118 ? -12.137 53.093 -0.706 1 29.99 118 PRO B CA 1
ATOM 2115 C C . PRO B 1 118 ? -10.755 52.643 -1.176 1 29.99 118 PRO B C 1
ATOM 2117 O O . PRO B 1 118 ? -10.312 53.029 -2.261 1 29.99 118 PRO B O 1
ATOM 2120 N N . VAL B 1 119 ? -9.74 52.534 -0.324 1 29.05 119 VAL B N 1
ATOM 2121 C CA . VAL B 1 119 ? -8.462 51.919 -0.667 1 29.05 119 VAL B CA 1
ATOM 2122 C C . VAL B 1 119 ? -8.69 50.49 -1.155 1 29.05 119 VAL B C 1
ATOM 2124 O O . VAL B 1 119 ? -9.332 49.689 -0.472 1 29.05 119 VAL B O 1
ATOM 2127 N N . GLN B 1 120 ? -8.962 50.284 -2.418 1 26.94 120 GLN B N 1
ATOM 2128 C CA . GLN B 1 120 ? -9.115 49.006 -3.104 1 26.94 120 GLN B CA 1
ATOM 2129 C C . GLN B 1 120 ? -7.871 48.138 -2.935 1 26.94 120 GLN B C 1
ATOM 2131 O O . GLN B 1 120 ? -6.798 48.478 -3.437 1 26.94 120 GLN B O 1
ATOM 2136 N N . ILE B 1 121 ? -7.506 47.657 -1.747 1 28.98 121 ILE B N 1
ATOM 2137 C CA . ILE B 1 121 ? -6.38 46.73 -1.702 1 28.98 121 ILE B CA 1
ATOM 2138 C C . ILE B 1 121 ? -6.688 45.503 -2.558 1 28.98 121 ILE B C 1
ATOM 2140 O O . ILE B 1 121 ? -7.719 44.853 -2.373 1 28.98 121 ILE B O 1
ATOM 2144 N N . SER B 1 122 ? -6.135 45.448 -3.781 1 26.77 122 SER B N 1
ATOM 2145 C CA . SER B 1 122 ? -6.077 44.367 -4.759 1 26.77 122 SER B CA 1
ATOM 2146 C C . SER B 1 122 ? -5.527 43.088 -4.138 1 26.77 122 SER B C 1
ATOM 2148 O O . SER B 1 122 ? -4.419 43.08 -3.598 1 26.77 122 SER B O 1
ATOM 2150 N N . THR B 1 123 ? -6.344 42.434 -3.372 1 29.5 123 THR B N 1
ATOM 2151 C CA . THR B 1 123 ? -6.036 41.091 -2.893 1 29.5 123 THR B CA 1
ATOM 2152 C C . THR B 1 123 ? -5.642 40.18 -4.053 1 29.5 123 THR B C 1
ATOM 2154 O O . THR B 1 123 ? -6.41 40.006 -5.001 1 29.5 123 THR B O 1
ATOM 2157 N N . TRP B 1 124 ? -4.353 40.174 -4.366 1 28.64 124 TRP B N 1
ATOM 2158 C CA . TRP B 1 124 ? -3.709 39.244 -5.288 1 28.64 124 TRP B CA 1
ATOM 2159 C C . TRP B 1 124 ? -4.066 37.802 -4.945 1 28.64 124 TRP B C 1
ATOM 2161 O O . TRP B 1 124 ? -3.755 37.323 -3.852 1 28.64 124 TRP B O 1
ATOM 2171 N N . THR B 1 125 ? -5.281 37.451 -5.282 1 27.02 125 THR B N 1
ATOM 2172 C CA . THR B 1 125 ? -5.804 36.095 -5.161 1 27.02 125 THR B CA 1
ATOM 2173 C C . THR B 1 125 ? -4.856 35.09 -5.809 1 27.02 125 THR B C 1
ATOM 2175 O O . THR B 1 125 ? -4.487 35.24 -6.976 1 27.02 125 THR B O 1
ATOM 2178 N N . CYS B 1 126 ? -4.034 34.426 -5.032 1 31.12 126 CYS B N 1
ATOM 2179 C CA . CYS B 1 126 ? -3.304 33.211 -5.376 1 31.12 126 CYS B CA 1
ATOM 2180 C C . CYS B 1 126 ? -4.235 32.168 -5.984 1 31.12 126 CYS B C 1
ATOM 2182 O O . CYS B 1 126 ? -3.816 31.043 -6.262 1 31.12 126 CYS B O 1
ATOM 2184 N N . GLU B 1 127 ? -5.512 32.401 -6.167 1 29.98 127 GLU B N 1
ATOM 2185 C CA . GLU B 1 127 ? -6.337 31.306 -6.668 1 29.98 127 GLU B CA 1
ATOM 2186 C C . GLU B 1 127 ? -5.792 30.763 -7.985 1 29.98 127 GLU B C 1
ATOM 2188 O O . GLU B 1 127 ? -6.072 29.621 -8.355 1 29.98 127 GLU B O 1
ATOM 2193 N N . GLU B 1 128 ? -5.493 31.682 -8.96 1 31.02 128 GLU B N 1
ATOM 2194 C CA . GLU B 1 128 ? -5.462 31.222 -10.345 1 31.02 128 GLU B CA 1
ATOM 2195 C C . GLU B 1 128 ? -4.346 30.205 -10.564 1 31.02 128 GLU B C 1
ATOM 2197 O O . GLU B 1 128 ? -4.37 29.448 -11.537 1 31.02 128 GLU B O 1
ATOM 2202 N N . ARG B 1 129 ? -3.201 30.45 -9.971 1 29.17 129 ARG B N 1
ATOM 2203 C CA . ARG B 1 129 ? -2.084 29.694 -10.529 1 29.17 129 ARG B CA 1
ATOM 2204 C C . ARG B 1 129 ? -2.223 28.207 -10.225 1 29.17 129 ARG B C 1
ATOM 2206 O O . ARG B 1 129 ? -1.496 27.383 -10.784 1 29.17 129 ARG B O 1
ATOM 2213 N N . LEU B 1 130 ? -2.908 27.952 -9.163 1 33.31 130 LEU B N 1
ATOM 2214 C CA . LEU B 1 130 ? -2.702 26.558 -8.784 1 33.31 130 LEU B CA 1
ATOM 2215 C C . LEU B 1 130 ? -3.336 25.618 -9.804 1 33.31 130 LEU B C 1
ATOM 2217 O O . LEU B 1 130 ? -2.901 24.473 -9.953 1 33.31 130 LEU B O 1
ATOM 2221 N N . CYS B 1 131 ? -4.558 25.98 -10.273 1 32.91 131 CYS B N 1
ATOM 2222 C CA . CYS B 1 131 ? -5.264 24.929 -10.997 1 32.91 131 CYS B CA 1
ATOM 2223 C C . CYS B 1 131 ? -4.556 24.598 -12.306 1 32.91 131 CYS B C 1
ATOM 2225 O O . CYS B 1 131 ? -4.791 23.541 -12.893 1 32.91 131 CYS B O 1
ATOM 2227 N N . GLN B 1 132 ? -3.996 25.663 -12.973 1 29.43 132 GLN B N 1
ATOM 2228 C CA . GLN B 1 132 ? -3.645 25.437 -14.371 1 29.43 132 GLN B CA 1
ATOM 2229 C C . GLN B 1 132 ? -2.527 24.405 -14.497 1 29.43 132 GLN B C 1
ATOM 2231 O O . GLN B 1 132 ? -2.429 23.709 -15.51 1 29.43 132 GLN B O 1
ATOM 2236 N N . ILE B 1 133 ? -1.569 24.515 -13.595 1 33.3 133 ILE B N 1
ATOM 2237 C CA . ILE B 1 133 ? -0.369 23.74 -13.893 1 33.3 133 ILE B CA 1
ATOM 2238 C C . ILE B 1 133 ? -0.683 22.248 -13.808 1 33.3 133 ILE B C 1
ATOM 2240 O O . ILE B 1 133 ? 0.082 21.417 -14.302 1 33.3 133 ILE B O 1
ATOM 2244 N N . SER B 1 134 ? -1.69 21.889 -13.119 1 32.01 134 SER B N 1
ATOM 2245 C CA . SER B 1 134 ? -1.868 20.441 -13.139 1 32.01 134 SER B CA 1
ATOM 2246 C C . SER B 1 134 ? -2.187 19.942 -14.544 1 32.01 134 SER B C 1
ATOM 2248 O O . SER B 1 134 ? -2.196 18.735 -14.793 1 32.01 134 SER B O 1
ATOM 2250 N N . ARG B 1 135 ? -2.778 20.776 -15.373 1 29.56 135 ARG B N 1
ATOM 2251 C CA . ARG B 1 135 ? -3.059 20.284 -16.718 1 29.56 135 ARG B CA 1
ATOM 2252 C C . ARG B 1 135 ? -1.769 20.048 -17.495 1 29.56 135 ARG B C 1
ATOM 2254 O O . ARG B 1 135 ? -1.736 19.236 -18.423 1 29.56 135 ARG B O 1
ATOM 2261 N N . MET B 1 136 ? -0.831 20.968 -17.44 1 30.78 136 MET B N 1
ATOM 2262 C CA . MET B 1 136 ? 0.308 20.904 -18.35 1 30.78 136 MET B CA 1
ATOM 2263 C C . MET B 1 136 ? 1.226 19.74 -17.992 1 30.78 136 MET B C 1
ATOM 2265 O O . MET B 1 136 ? 2.068 19.337 -18.797 1 30.78 136 MET B O 1
ATOM 2269 N N . ALA B 1 137 ? 1.377 19.43 -16.78 1 30.98 137 ALA B N 1
ATOM 2270 C CA . ALA B 1 137 ? 2.301 18.309 -16.625 1 30.98 137 ALA B CA 1
ATOM 2271 C C . ALA B 1 137 ? 1.761 17.056 -17.307 1 30.98 137 ALA B C 1
ATOM 2273 O O . ALA B 1 137 ? 2.52 16.136 -17.622 1 30.98 137 ALA B O 1
ATOM 2274 N N . CYS B 1 138 ? 0.427 16.956 -17.438 1 30.94 138 CYS B N 1
ATOM 2275 C CA . CYS B 1 138 ? 0.015 15.814 -18.247 1 30.94 138 CYS B CA 1
ATOM 2276 C C . CYS B 1 138 ? 0.378 16.024 -19.712 1 30.94 138 CYS B C 1
ATOM 2278 O O . CYS B 1 138 ? 0.263 15.102 -20.522 1 30.94 138 CYS B O 1
ATOM 2280 N N . LYS B 1 139 ? 0.379 17.255 -20.252 1 29.56 139 LYS B N 1
ATOM 2281 C CA . LYS B 1 139 ? 0.467 17.4 -21.702 1 29.56 139 LYS B CA 1
ATOM 2282 C C . LYS B 1 139 ? 1.861 17.04 -22.207 1 29.56 139 LYS B C 1
ATOM 2284 O O . LYS B 1 139 ? 2.084 16.944 -23.415 1 29.56 139 LYS B O 1
ATOM 2289 N N . GLU B 1 140 ? 2.919 17.306 -21.47 1 28.58 140 GLU B N 1
ATOM 2290 C CA . GLU B 1 140 ? 4.164 17.139 -22.214 1 28.58 140 GLU B CA 1
ATOM 2291 C C . GLU B 1 140 ? 4.39 15.677 -22.59 1 28.58 140 GLU B C 1
ATOM 2293 O O . GLU B 1 140 ? 5.427 15.331 -23.16 1 28.58 140 GLU B O 1
ATOM 2298 N N . ARG B 1 141 ? 3.615 14.694 -22.031 1 25.27 141 ARG B N 1
ATOM 2299 C CA . ARG B 1 141 ? 4.074 13.431 -22.6 1 25.27 141 ARG B CA 1
ATOM 2300 C C . ARG B 1 141 ? 3.515 13.227 -24.004 1 25.27 141 ARG B C 1
ATOM 2302 O O . ARG B 1 141 ? 3.666 12.152 -24.588 1 25.27 141 ARG B O 1
ATOM 2309 N N . TYR B 1 142 ? 2.731 14.23 -24.601 1 23.23 142 TYR B N 1
ATOM 2310 C CA . TYR B 1 142 ? 2.707 13.83 -26.004 1 23.23 142 TYR B CA 1
ATOM 2311 C C . TYR B 1 142 ? 3.985 14.258 -26.715 1 23.23 142 TYR B C 1
ATOM 2313 O O . TYR B 1 142 ? 4.52 15.337 -26.448 1 23.23 142 TYR B O 1
#

Solvent-accessible surface area (backbone atoms only — not comparable to full-atom values): 17664 Å² total; per-residue (Å²): 113,62,63,62,57,49,52,62,74,64,54,68,47,83,82,70,83,57,67,56,60,54,52,50,51,54,51,50,53,50,53,53,34,41,77,72,73,41,67,71,44,67,67,54,50,48,46,49,52,61,69,26,49,48,76,92,44,46,69,59,53,50,52,54,69,69,42,89,71,83,69,52,64,69,54,46,42,54,54,50,48,53,50,51,51,52,53,52,51,52,54,52,53,54,51,52,64,67,63,50,68,77,65,73,66,71,79,66,81,71,76,80,71,81,77,83,80,83,80,77,76,79,73,80,71,72,68,67,69,65,68,58,56,68,58,54,71,65,55,65,79,107,114,62,63,63,58,49,52,62,74,66,53,68,48,82,83,70,82,56,67,56,59,52,53,50,51,54,52,50,53,49,54,54,34,42,75,72,72,41,67,70,42,67,65,54,50,48,46,49,52,60,70,26,49,49,76,91,43,46,69,58,53,51,54,55,69,70,43,89,71,82,69,53,66,68,54,46,41,54,52,50,49,52,49,51,52,52,54,52,52,53,55,51,51,53,52,52,64,67,61,50,69,75,66,76,68,74,80,67,85,72,77,80,72,83,74,84,79,83,81,77,76,80,72,80,68,74,68,68,67,63,66,56,55,66,56,53,72,64,51,66,77,107